Protein AF-A0A806JC41-F1 (afdb_monomer_lite)

Foldseek 3Di:
DDEEADEPDDDDWDADPVRDTDRDPDDPDCPDEQEALAEAERAAYAYEDEDEQHYHYHNAAHAPHHDAYEYEFYNLDEAELVRYAQHQEYEDEDQNAEYEYALQSHVVRPYPAEREYYYHPPQDQPRAYEYQQQSPDPCSPPDDADDQVRQFHPHPVDVRWGWDWDPDWDADPNWIWTWTDTPPPRRHIYTYTPRHHYD

Radius of gyration: 17.91 Å; chains: 1; bounding box: 36×34×63 Å

Organism: NCBI:txid1322346

pLDDT: mean 77.52, std 18.18, range [31.47, 98.25]

Sequence (199 aa):
MGSGDDIVEIKNYSKNEQGQTIAGNGTIAWNTEIGEGSRINLGSGNDTFRQDSKGIGAGSLIDGGTGIDLYRIAGGVRATTDKVKGFERIELMDNGAVIGIRYGDLKNSGLEGPVKIYKGLNVNNGNKVKVDLGNNNNDWLTDTNVSSSKLGDASGGLSGASWNKSVSSVTENGIKYYVYTMNNDNKHAVWIQEGILVI

Secondary structure (DSSP, 8-state):
--BS---------EE-TT--EE--S------S-B-TT-EEEEEESS-EEEE-SSPBPTT-EEEEEES--EEEE-TTPEEETTTEES-SEEEE-STT-EEEE-HHHHHTTT-SS-EEEEE-TT--TTS--EEEETS--TTTTT-----GGG-EE-GGG-TTEEPEEEEEEEEETTEEEEEEESTT-STT-EEEETTPEE-

Structure (mmCIF, N/CA/C/O backbone):
data_AF-A0A806JC41-F1
#
_entry.id   AF-A0A806JC41-F1
#
loop_
_atom_site.group_PDB
_atom_site.id
_atom_site.type_symbol
_atom_site.label_atom_id
_atom_site.label_alt_id
_atom_site.label_comp_id
_atom_site.label_asym_id
_atom_site.label_entity_id
_atom_site.label_seq_id
_atom_site.pdbx_PDB_ins_code
_atom_site.Cartn_x
_atom_site.Cartn_y
_atom_site.Cartn_z
_atom_site.occupancy
_atom_site.B_iso_or_equiv
_atom_site.auth_seq_id
_atom_site.auth_comp_id
_atom_site.auth_asym_id
_atom_site.auth_atom_id
_atom_site.pdbx_PDB_model_num
ATOM 1 N N . MET A 1 1 ? 5.055 10.884 -18.266 1.00 48.31 1 MET A N 1
ATOM 2 C CA . MET A 1 1 ? 3.709 10.747 -18.854 1.00 48.31 1 MET A CA 1
ATOM 3 C C . MET A 1 1 ? 3.023 12.109 -18.737 1.00 48.31 1 MET A C 1
ATOM 5 O O . MET A 1 1 ? 3.719 13.043 -18.340 1.00 48.31 1 MET A O 1
ATOM 9 N N . GLY A 1 2 ? 1.823 12.283 -19.297 1.00 38.72 2 GLY A N 1
ATOM 10 C CA . GLY A 1 2 ? 1.184 13.594 -19.495 1.00 38.72 2 GLY A CA 1
ATOM 11 C C . GLY A 1 2 ? 0.553 14.141 -18.211 1.00 38.72 2 GLY A C 1
ATOM 12 O O . GLY A 1 2 ? 0.827 13.647 -17.131 1.00 38.72 2 GLY A O 1
ATOM 13 N N . SER A 1 3 ? -0.252 15.198 -18.321 1.00 36.53 3 SER A N 1
ATOM 14 C CA . SER A 1 3 ? -1.093 15.702 -17.225 1.00 36.53 3 SER A CA 1
ATOM 15 C C . SER A 1 3 ? -2.502 15.095 -17.305 1.00 36.53 3 SER A C 1
ATOM 17 O O . SER A 1 3 ? -3.102 15.186 -18.380 1.00 36.53 3 SER A O 1
ATOM 19 N N . GLY A 1 4 ? -3.057 14.599 -16.194 1.00 43.09 4 GLY A N 1
ATOM 20 C CA . GLY A 1 4 ? -4.423 14.057 -16.084 1.00 43.09 4 GLY A CA 1
ATOM 21 C C . GLY A 1 4 ? -4.444 12.644 -15.485 1.00 43.09 4 GLY A C 1
ATOM 22 O O . GLY A 1 4 ? -3.394 12.036 -15.365 1.00 43.09 4 GLY A O 1
ATOM 23 N N . ASP A 1 5 ? -5.631 12.126 -15.136 1.00 43.88 5 ASP A N 1
ATOM 24 C CA . ASP A 1 5 ? -5.793 10.737 -14.669 1.00 43.88 5 ASP A CA 1
ATOM 25 C C . ASP A 1 5 ? -5.273 9.761 -15.743 1.00 43.88 5 ASP A C 1
ATOM 27 O O . ASP A 1 5 ? -5.911 9.549 -16.784 1.00 43.88 5 ASP A O 1
ATOM 31 N N . ASP A 1 6 ? -4.109 9.172 -15.498 1.00 41.44 6 ASP A N 1
ATOM 32 C CA . ASP A 1 6 ? -3.407 8.300 -16.421 1.00 41.44 6 ASP A CA 1
ATOM 33 C C . ASP A 1 6 ? -3.727 6.838 -16.075 1.00 41.44 6 ASP A C 1
ATOM 35 O O . ASP A 1 6 ? -3.287 6.249 -15.083 1.00 41.44 6 ASP A O 1
ATOM 39 N N . ILE A 1 7 ? -4.498 6.197 -16.956 1.00 42.16 7 ILE A N 1
ATOM 40 C CA . ILE A 1 7 ? -4.662 4.743 -16.954 1.00 42.16 7 ILE A CA 1
ATOM 41 C C . ILE A 1 7 ? -3.752 4.174 -18.039 1.00 42.16 7 ILE A C 1
ATOM 43 O O . ILE A 1 7 ? -4.092 4.167 -19.224 1.00 42.16 7 ILE A O 1
ATOM 47 N N . VAL A 1 8 ? -2.602 3.631 -17.642 1.00 46.50 8 VAL A N 1
ATOM 48 C CA . VAL A 1 8 ? -1.805 2.784 -18.537 1.00 46.50 8 VAL A CA 1
ATOM 49 C C . VAL A 1 8 ? -2.444 1.394 -18.581 1.00 46.50 8 VAL A C 1
ATOM 51 O O . VAL A 1 8 ? -2.140 0.519 -17.774 1.00 46.50 8 VAL A O 1
ATOM 54 N N . GLU A 1 9 ? -3.346 1.185 -19.543 1.00 39.56 9 GLU A N 1
ATOM 55 C CA . GLU A 1 9 ? -3.911 -0.129 -19.873 1.00 39.56 9 GLU A CA 1
ATOM 56 C C . GLU A 1 9 ? -3.424 -0.567 -21.264 1.00 39.56 9 GLU A C 1
ATOM 58 O O . GLU A 1 9 ? -3.900 -0.093 -22.295 1.00 39.56 9 GLU A O 1
ATOM 63 N N . ILE A 1 10 ? -2.457 -1.485 -21.316 1.00 42.12 10 ILE A N 1
ATOM 64 C CA . ILE A 1 10 ? -1.901 -1.993 -22.578 1.00 42.12 10 ILE A CA 1
ATOM 65 C C . ILE A 1 10 ? -2.634 -3.286 -22.979 1.00 42.12 10 ILE A C 1
ATOM 67 O O . ILE A 1 10 ? -2.460 -4.327 -22.346 1.00 42.12 10 ILE A O 1
ATOM 71 N N . LYS A 1 11 ? -3.429 -3.237 -24.061 1.00 34.56 11 LYS A N 1
ATOM 72 C CA . LYS A 1 11 ? -4.132 -4.393 -24.664 1.00 34.56 11 LYS A CA 1
ATOM 73 C C . LYS A 1 11 ? -3.420 -4.846 -25.943 1.00 34.56 11 LYS A C 1
ATOM 75 O O . LYS A 1 11 ? -3.182 -4.028 -26.826 1.00 34.56 11 LYS A O 1
ATOM 80 N N . ASN A 1 12 ? -3.092 -6.135 -26.056 1.00 37.22 12 ASN A N 1
ATOM 81 C CA . ASN A 1 12 ? -2.341 -6.693 -27.189 1.00 37.22 12 ASN A CA 1
ATOM 82 C C . ASN A 1 12 ? -3.223 -7.549 -28.117 1.00 37.22 12 ASN A C 1
ATOM 84 O O . ASN A 1 12 ? -4.183 -8.168 -27.661 1.00 37.22 12 ASN A O 1
ATOM 88 N N . TYR A 1 13 ? -2.861 -7.624 -29.402 1.00 40.41 13 TYR A N 1
ATOM 89 C CA . TYR A 1 13 ? -3.494 -8.491 -30.409 1.00 40.41 13 TYR A CA 1
ATOM 90 C C . TYR A 1 13 ? -2.435 -9.382 -31.079 1.00 40.41 13 TYR A C 1
ATOM 92 O O . TYR A 1 13 ? -1.291 -8.960 -31.247 1.00 40.41 13 TYR A O 1
ATOM 100 N N . SER A 1 14 ? -2.800 -10.597 -31.505 1.00 43.62 14 SER A N 1
ATOM 101 C CA . SER A 1 14 ? -1.897 -11.505 -32.240 1.00 43.62 14 SER A CA 1
ATOM 102 C C . SER A 1 14 ? -2.226 -11.536 -33.737 1.00 43.62 14 SER A C 1
ATOM 104 O O . SER A 1 14 ? -3.359 -11.258 -34.130 1.00 43.62 14 SER A O 1
ATOM 106 N N . LYS A 1 15 ? -1.252 -11.907 -34.582 1.00 48.25 15 LYS A N 1
ATOM 107 C CA . LYS A 1 15 ? -1.455 -12.205 -36.012 1.00 48.25 15 LYS A CA 1
ATOM 108 C C . LYS A 1 15 ? -1.177 -13.685 -36.290 1.00 48.25 15 LYS A C 1
ATOM 110 O O . LYS A 1 15 ? -0.221 -14.220 -35.734 1.00 48.25 15 LYS A O 1
ATOM 115 N N . ASN A 1 16 ? -1.996 -14.340 -37.114 1.00 59.28 16 ASN A N 1
ATOM 116 C CA . ASN A 1 16 ? -1.726 -15.710 -37.576 1.00 59.28 16 ASN A CA 1
ATOM 117 C C . ASN A 1 16 ? -0.614 -15.741 -38.648 1.00 59.28 16 ASN A C 1
ATOM 119 O O . ASN A 1 16 ? -0.118 -14.695 -39.070 1.00 59.28 16 ASN A O 1
ATOM 123 N N . GLU A 1 17 ? -0.231 -16.935 -39.108 1.00 58.56 17 GLU A N 1
ATOM 124 C CA . GLU A 1 17 ? 0.805 -17.132 -40.143 1.00 58.56 17 GLU A CA 1
ATOM 125 C C . GLU A 1 17 ? 0.466 -16.446 -41.481 1.00 58.56 17 GLU A C 1
ATOM 127 O O . GLU A 1 17 ? 1.351 -16.178 -42.288 1.00 58.56 17 GLU A O 1
ATOM 132 N N . GLN A 1 18 ? -0.807 -16.105 -41.701 1.00 65.69 18 GLN A N 1
ATOM 133 C CA . GLN A 1 18 ? -1.303 -15.369 -42.866 1.00 65.69 18 GLN A CA 1
ATOM 134 C C . GLN A 1 18 ? -1.389 -13.846 -42.629 1.00 65.69 18 GLN A C 1
ATOM 136 O O . GLN A 1 18 ? -1.890 -13.112 -43.480 1.00 65.69 18 GLN A O 1
ATOM 141 N N . GLY A 1 19 ? -0.921 -13.347 -41.478 1.00 51.09 19 GLY A N 1
ATOM 142 C CA . GLY A 1 19 ? -0.888 -11.922 -41.136 1.00 51.09 19 GLY A CA 1
ATOM 143 C C . GLY A 1 19 ? -2.226 -11.319 -40.688 1.00 51.09 19 GLY A C 1
ATOM 144 O O . GLY A 1 19 ? -2.296 -10.103 -40.483 1.00 51.09 19 GLY A O 1
ATOM 145 N N . GLN A 1 20 ? -3.276 -12.127 -40.509 1.00 54.41 20 GLN A N 1
ATOM 146 C CA . GLN A 1 20 ? -4.593 -11.673 -40.055 1.00 54.41 20 GLN A CA 1
ATOM 147 C C . GLN A 1 20 ? -4.615 -11.490 -38.537 1.00 54.41 20 GLN A C 1
ATOM 149 O O . GLN A 1 20 ? -4.170 -12.366 -37.794 1.00 54.41 20 GLN A O 1
ATOM 154 N N . THR A 1 21 ? -5.168 -10.365 -38.079 1.00 47.19 21 THR A N 1
ATOM 155 C CA . THR A 1 21 ? -5.372 -10.092 -36.654 1.00 47.19 21 THR A CA 1
ATOM 156 C C . THR A 1 21 ? -6.414 -11.051 -36.090 1.00 47.19 21 THR A C 1
ATOM 158 O O . THR A 1 21 ? -7.567 -11.048 -36.518 1.00 47.19 21 THR A O 1
ATOM 161 N N . ILE A 1 22 ? -6.011 -11.851 -35.112 1.00 51.78 22 ILE A N 1
ATOM 162 C CA . ILE A 1 22 ? -6.897 -12.694 -34.313 1.00 51.78 22 ILE A CA 1
ATOM 163 C C . ILE A 1 22 ? -6.982 -12.111 -32.905 1.00 51.78 22 ILE A C 1
ATOM 165 O O . ILE A 1 22 ? -6.063 -11.417 -32.458 1.00 51.78 22 ILE A O 1
ATOM 169 N N . ALA A 1 23 ? -8.075 -12.401 -32.194 1.00 42.41 23 ALA A N 1
ATOM 170 C CA . ALA A 1 23 ? -8.089 -12.219 -30.749 1.00 42.41 23 ALA A CA 1
ATOM 171 C C . ALA A 1 23 ? -6.902 -13.014 -30.192 1.00 42.41 23 ALA A C 1
ATOM 173 O O . ALA A 1 23 ? -6.867 -14.242 -30.267 1.00 42.41 23 ALA A O 1
ATOM 174 N N . GLY A 1 24 ? -5.868 -12.297 -29.766 1.00 36.69 24 GLY A N 1
ATOM 175 C CA . GLY A 1 24 ? -4.654 -12.917 -29.284 1.00 36.69 24 GLY A CA 1
ATOM 176 C C . GLY A 1 24 ? -4.945 -13.572 -27.948 1.00 36.69 24 GLY A C 1
ATOM 177 O O . GLY A 1 24 ? -5.376 -12.894 -27.021 1.00 36.69 24 GLY A O 1
ATOM 178 N N . ASN A 1 25 ? -4.614 -14.853 -27.802 1.00 38.22 25 ASN A N 1
ATOM 179 C CA . ASN A 1 25 ? -4.426 -15.479 -26.487 1.00 38.22 25 ASN A CA 1
ATOM 180 C C . ASN A 1 25 ? -3.120 -14.977 -25.827 1.00 38.22 25 ASN A C 1
ATOM 182 O O . ASN A 1 25 ? -2.377 -15.741 -25.217 1.00 38.22 25 ASN A O 1
ATOM 186 N N . GLY A 1 26 ? -2.801 -13.697 -26.016 1.00 31.47 26 GLY A N 1
ATOM 187 C CA . GLY A 1 26 ? -1.572 -13.047 -25.599 1.00 31.47 26 GLY A CA 1
ATOM 188 C C . GLY A 1 26 ? -1.908 -11.830 -24.758 1.00 31.47 26 GLY A C 1
ATOM 189 O O . GLY A 1 26 ? -2.115 -10.736 -25.275 1.00 31.47 26 GLY A O 1
ATOM 190 N N . THR A 1 27 ? -1.951 -12.024 -23.448 1.00 32.28 27 THR A N 1
ATOM 191 C CA . THR A 1 27 ? -1.936 -10.946 -22.462 1.00 32.28 27 THR A CA 1
ATOM 192 C C . THR A 1 27 ? -0.605 -10.189 -22.592 1.00 32.28 27 THR A C 1
ATOM 194 O O . THR A 1 27 ? 0.447 -10.823 -22.521 1.00 32.28 27 THR A O 1
ATOM 197 N N . ILE A 1 28 ? -0.595 -8.851 -22.708 1.00 35.00 28 ILE A N 1
ATOM 198 C CA . ILE A 1 28 ? 0.520 -8.097 -22.100 1.00 35.00 28 ILE A CA 1
ATOM 199 C C . ILE A 1 28 ? 0.197 -8.065 -20.616 1.00 35.00 28 ILE A C 1
ATOM 201 O O . ILE A 1 28 ? -0.490 -7.189 -20.106 1.00 35.00 28 ILE A O 1
ATOM 205 N N . ALA A 1 29 ? 0.623 -9.127 -19.950 1.00 35.78 29 ALA A N 1
ATOM 206 C CA . ALA A 1 29 ? 0.816 -9.111 -18.522 1.00 35.78 29 ALA A CA 1
ATOM 207 C C . ALA A 1 29 ? 2.229 -8.577 -18.286 1.00 35.78 29 ALA A C 1
ATOM 209 O O . ALA A 1 29 ? 3.157 -8.971 -19.003 1.00 35.78 29 ALA A O 1
ATOM 210 N N . TRP A 1 30 ? 2.447 -7.830 -17.204 1.00 42.75 30 TRP A N 1
ATOM 211 C CA . TRP A 1 30 ? 3.715 -7.988 -16.491 1.00 42.75 30 TRP A CA 1
ATOM 212 C C . TRP A 1 30 ? 3.733 -9.383 -15.865 1.00 42.75 30 TRP A C 1
ATOM 214 O O . TRP A 1 30 ? 3.577 -9.589 -14.667 1.00 42.75 30 TRP A O 1
ATOM 224 N N . ASN A 1 31 ? 3.899 -10.382 -16.726 1.00 43.91 31 ASN A N 1
ATOM 225 C CA . ASN A 1 31 ? 4.462 -11.660 -16.338 1.00 43.91 31 ASN A CA 1
ATOM 226 C C . ASN A 1 31 ? 5.978 -11.668 -16.612 1.00 43.91 31 ASN A C 1
ATOM 228 O O . ASN A 1 31 ? 6.616 -12.719 -16.628 1.00 43.91 31 ASN A O 1
ATOM 232 N N . THR A 1 32 ? 6.544 -10.474 -16.815 1.00 48.16 32 THR A N 1
ATOM 233 C CA . THR A 1 32 ? 7.973 -10.174 -16.807 1.00 48.16 32 THR A CA 1
ATOM 234 C C . THR A 1 32 ? 8.262 -9.416 -15.518 1.00 48.16 32 THR A C 1
ATOM 236 O O . THR A 1 32 ? 7.428 -8.660 -15.030 1.00 48.16 32 THR A O 1
ATOM 239 N N . GLU A 1 33 ? 9.436 -9.635 -14.950 1.00 55.56 33 GLU A N 1
ATOM 240 C CA . GLU A 1 33 ? 9.931 -8.827 -13.842 1.00 55.56 33 GLU A CA 1
ATOM 241 C C . GLU A 1 33 ? 10.063 -7.363 -14.293 1.00 55.56 33 GLU A C 1
ATOM 243 O O . GLU A 1 33 ? 10.472 -7.100 -15.431 1.00 55.56 33 GLU A O 1
ATOM 248 N N . ILE A 1 34 ? 9.720 -6.407 -13.423 1.00 66.94 34 ILE A N 1
ATOM 249 C CA . ILE A 1 34 ? 10.203 -5.033 -13.598 1.00 66.94 34 ILE A CA 1
ATOM 250 C C . ILE A 1 34 ? 11.695 -5.093 -13.321 1.00 66.94 34 ILE A C 1
ATOM 252 O O . ILE A 1 34 ? 12.090 -5.215 -12.164 1.00 66.94 34 ILE A O 1
ATOM 256 N N . GLY A 1 35 ? 12.503 -5.059 -14.380 1.00 61.28 35 GLY A N 1
ATOM 257 C CA . GLY A 1 35 ? 13.952 -5.208 -14.281 1.00 61.28 35 GLY A CA 1
ATOM 258 C C . GLY A 1 35 ? 14.569 -4.217 -13.299 1.00 61.28 35 GLY A C 1
ATOM 259 O O . GLY A 1 35 ? 14.012 -3.144 -13.045 1.00 61.28 35 GLY A O 1
ATOM 260 N N . GLU A 1 36 ? 15.710 -4.590 -12.732 1.00 74.94 36 GLU A N 1
ATOM 261 C CA . GLU A 1 36 ? 16.425 -3.781 -11.747 1.00 74.94 36 GLU A CA 1
ATOM 262 C C . GLU A 1 36 ? 16.665 -2.344 -12.234 1.00 74.94 36 GLU A C 1
ATOM 264 O O . GLU A 1 36 ? 16.919 -2.093 -13.413 1.00 74.94 36 GLU A O 1
ATOM 269 N N . GLY A 1 37 ? 16.566 -1.383 -11.317 1.00 70.50 37 GLY A N 1
ATOM 270 C CA . GLY A 1 37 ? 16.802 0.031 -11.617 1.00 70.50 37 GLY A CA 1
ATOM 271 C C . GLY A 1 37 ? 15.709 0.727 -12.440 1.00 70.50 37 GLY A C 1
ATOM 272 O O . GLY A 1 37 ? 15.860 1.906 -12.760 1.00 70.50 37 GLY A O 1
ATOM 273 N N . SER A 1 38 ? 14.590 0.063 -12.745 1.00 78.06 38 SER A N 1
ATOM 274 C CA . SER A 1 38 ? 13.481 0.674 -13.491 1.00 78.06 38 SER A CA 1
ATOM 275 C C . SER A 1 38 ? 12.875 1.868 -12.744 1.00 78.06 38 SER A C 1
ATOM 277 O O . SER A 1 38 ? 12.815 1.890 -11.512 1.00 78.06 38 SER A O 1
ATOM 279 N N . ARG A 1 39 ? 12.410 2.880 -13.479 1.00 79.44 39 ARG A N 1
ATOM 280 C CA . ARG A 1 39 ? 11.723 4.058 -12.928 1.00 79.44 39 ARG A CA 1
ATOM 281 C C . ARG A 1 39 ? 10.423 4.290 -13.679 1.00 79.44 39 ARG A C 1
ATOM 283 O O . ARG A 1 39 ? 10.441 4.407 -14.901 1.00 79.44 39 ARG A O 1
ATOM 290 N N . ILE A 1 40 ? 9.322 4.373 -12.945 1.00 81.56 40 ILE A N 1
ATOM 291 C CA . ILE A 1 40 ? 7.985 4.646 -13.474 1.00 81.56 40 ILE A CA 1
ATOM 292 C C . ILE A 1 40 ? 7.387 5.770 -12.641 1.00 81.56 40 ILE A C 1
ATOM 294 O O . ILE A 1 40 ? 7.437 5.707 -11.419 1.00 81.56 40 ILE A O 1
ATOM 298 N N . ASN A 1 41 ? 6.860 6.795 -13.300 1.00 81.00 41 ASN A N 1
ATOM 299 C CA . ASN A 1 41 ? 6.182 7.921 -12.668 1.00 81.00 41 ASN A CA 1
ATOM 300 C C . ASN A 1 41 ? 4.867 8.151 -13.412 1.00 81.00 41 ASN A C 1
ATOM 302 O O . ASN A 1 41 ? 4.922 8.372 -14.629 1.00 81.00 41 ASN A O 1
ATOM 306 N N . LEU A 1 42 ? 3.743 8.026 -12.702 1.00 78.88 42 LEU A N 1
ATOM 307 C CA . LEU A 1 42 ? 2.397 8.125 -13.270 1.00 78.88 42 LEU A CA 1
ATOM 308 C C . LEU A 1 42 ? 2.019 9.581 -13.550 1.00 78.88 42 LEU A C 1
ATOM 310 O O . LEU A 1 42 ? 1.639 9.873 -14.676 1.00 78.88 42 LEU A O 1
ATOM 314 N N . GLY A 1 43 ? 2.372 10.509 -12.663 1.00 72.81 43 GLY A N 1
ATOM 315 C CA . GLY A 1 43 ? 2.360 11.935 -12.963 1.00 72.81 43 GLY A CA 1
ATOM 316 C C . GLY A 1 43 ? 1.405 12.685 -12.058 1.00 72.81 43 GLY A C 1
ATOM 317 O O . GLY A 1 43 ? 1.659 12.797 -10.866 1.00 72.81 43 GLY A O 1
ATOM 318 N N . SER A 1 44 ? 0.386 13.313 -12.630 1.00 73.50 44 SER A N 1
ATOM 319 C CA . SER A 1 44 ? -0.597 14.075 -11.862 1.00 73.50 44 SER A CA 1
ATOM 320 C C . SER A 1 44 ? -1.996 13.621 -12.225 1.00 73.50 44 SER A C 1
ATOM 322 O O . SER A 1 44 ? -2.351 13.744 -13.394 1.00 73.50 44 SER A O 1
ATOM 324 N N . GLY A 1 45 ? -2.807 13.241 -11.251 1.00 74.75 45 GLY A N 1
ATOM 325 C CA . GLY A 1 45 ? -4.112 12.633 -11.485 1.00 74.75 45 GLY A CA 1
ATOM 326 C C . GLY A 1 45 ? -4.406 11.612 -10.395 1.00 74.75 45 GLY A C 1
ATOM 327 O O . GLY A 1 45 ? -3.610 11.429 -9.488 1.00 74.75 45 GLY A O 1
ATOM 328 N N . ASN A 1 46 ? -5.574 10.981 -10.437 1.00 81.44 46 ASN A N 1
ATOM 329 C CA . ASN A 1 46 ? -5.863 9.828 -9.587 1.00 81.44 46 ASN A CA 1
ATOM 330 C C . ASN A 1 46 ? -5.564 8.546 -10.365 1.00 81.44 46 ASN A C 1
ATOM 332 O O . ASN A 1 46 ? -6.451 7.959 -10.997 1.00 81.44 46 ASN A O 1
ATOM 336 N N . ASP A 1 47 ? -4.320 8.103 -10.299 1.00 81.88 47 ASP A N 1
ATOM 337 C CA . ASP A 1 47 ? -3.787 7.062 -11.159 1.00 81.88 47 ASP A CA 1
ATOM 338 C C . ASP A 1 47 ? -4.004 5.666 -10.574 1.00 81.88 47 ASP A C 1
ATOM 340 O O . ASP A 1 47 ? -4.388 5.464 -9.416 1.00 81.88 47 ASP A O 1
ATOM 344 N N . THR A 1 48 ? -3.812 4.642 -11.405 1.00 84.56 48 THR A N 1
ATOM 345 C CA . THR A 1 48 ? -3.903 3.249 -10.959 1.00 84.56 48 THR A CA 1
ATOM 346 C C . THR A 1 48 ? -2.768 2.402 -11.509 1.00 84.56 48 THR A C 1
ATOM 348 O O . THR A 1 48 ? -2.593 2.280 -12.719 1.00 84.56 48 THR A O 1
ATOM 351 N N . PHE A 1 49 ? -2.064 1.713 -10.611 1.00 86.19 49 PHE A N 1
ATOM 352 C CA . PHE A 1 49 ? -1.041 0.726 -10.939 1.00 86.19 49 PHE A CA 1
ATOM 353 C C . PHE A 1 49 ? -1.460 -0.665 -10.459 1.00 86.19 49 PHE A C 1
ATOM 355 O O . PHE A 1 49 ? -1.957 -0.820 -9.346 1.00 86.19 49 PHE A O 1
ATOM 362 N N . ARG A 1 50 ? -1.244 -1.704 -11.272 1.00 86.75 50 ARG A N 1
ATOM 363 C CA . ARG A 1 50 ? -1.530 -3.099 -10.904 1.00 86.75 50 ARG A CA 1
ATOM 364 C C . ARG A 1 50 ? -0.280 -3.958 -11.039 1.00 86.75 50 ARG A C 1
ATOM 366 O O . ARG A 1 50 ? 0.325 -4.004 -12.105 1.00 86.75 50 ARG A O 1
ATOM 373 N N . GLN A 1 51 ? 0.041 -4.693 -9.978 1.00 83.44 51 GLN A N 1
ATOM 374 C CA . GLN A 1 51 ? 1.055 -5.742 -9.977 1.00 83.44 51 GLN A CA 1
ATOM 375 C C . GLN A 1 51 ? 0.391 -7.114 -9.815 1.00 83.44 51 GLN A C 1
ATOM 377 O O . GLN A 1 51 ? -0.344 -7.326 -8.856 1.00 83.44 51 GLN A O 1
ATOM 382 N N . ASP A 1 52 ? 0.675 -8.045 -10.728 1.00 80.50 52 ASP A N 1
ATOM 383 C CA . ASP A 1 52 ? 0.280 -9.460 -10.633 1.00 80.50 52 ASP A CA 1
ATOM 384 C C . ASP A 1 52 ? 1.442 -10.320 -10.077 1.00 80.50 52 ASP A C 1
ATOM 386 O O . ASP A 1 52 ? 2.288 -9.814 -9.351 1.00 80.50 52 ASP A O 1
ATOM 390 N N . SER A 1 53 ? 1.537 -11.614 -10.414 1.00 71.00 53 SER A N 1
ATOM 391 C CA . SER A 1 53 ? 2.418 -12.623 -9.779 1.00 71.00 53 SER A CA 1
ATOM 392 C C . SER A 1 53 ? 3.942 -12.401 -9.864 1.00 71.00 53 SER A C 1
ATOM 394 O O . SER A 1 53 ? 4.711 -13.246 -9.401 1.00 71.00 53 SER A O 1
ATOM 396 N N . LYS A 1 54 ? 4.418 -11.327 -10.500 1.00 71.75 54 LYS A N 1
ATOM 397 C CA . LYS A 1 54 ? 5.852 -11.046 -10.678 1.00 71.75 54 LYS A CA 1
ATOM 398 C C . LYS A 1 54 ? 6.305 -9.893 -9.794 1.00 71.75 54 LYS A C 1
ATOM 400 O O . LYS A 1 54 ? 5.551 -8.967 -9.516 1.00 71.75 54 LYS A O 1
ATOM 405 N N . GLY A 1 55 ? 7.541 -9.995 -9.311 1.00 71.88 55 GLY A N 1
ATOM 406 C CA . GLY A 1 55 ? 8.142 -9.008 -8.421 1.00 71.88 55 GLY A CA 1
ATOM 407 C C . GLY A 1 55 ? 8.611 -7.748 -9.147 1.00 71.88 55 GLY A C 1
ATOM 408 O O . GLY A 1 55 ? 8.783 -7.727 -10.367 1.00 71.88 55 GLY A O 1
ATOM 409 N N . ILE A 1 56 ? 8.860 -6.706 -8.357 1.00 79.75 56 ILE A N 1
ATOM 410 C CA . ILE A 1 56 ? 9.592 -5.514 -8.781 1.00 79.75 56 ILE A CA 1
ATOM 411 C C . ILE A 1 56 ? 11.071 -5.732 -8.446 1.00 79.75 56 ILE A C 1
ATOM 413 O O . ILE A 1 56 ? 11.395 -6.011 -7.286 1.00 79.75 56 ILE A O 1
ATOM 417 N N . GLY A 1 57 ? 11.954 -5.620 -9.436 1.00 74.69 57 GLY A N 1
ATOM 418 C CA . GLY A 1 57 ? 13.394 -5.830 -9.299 1.00 74.69 57 GLY A CA 1
ATOM 419 C C . GLY A 1 57 ? 14.060 -4.872 -8.311 1.00 74.69 57 GLY A C 1
ATOM 420 O O . GLY A 1 57 ? 13.480 -3.875 -7.864 1.00 74.69 57 GLY A O 1
ATOM 421 N N . ALA A 1 58 ? 15.288 -5.197 -7.917 1.00 77.00 58 ALA A N 1
ATOM 422 C CA . ALA A 1 58 ? 16.039 -4.403 -6.956 1.00 77.00 58 ALA A CA 1
ATOM 423 C C . ALA A 1 58 ? 16.305 -2.981 -7.470 1.00 77.00 58 ALA A C 1
ATOM 425 O O . ALA A 1 58 ? 16.551 -2.746 -8.653 1.00 77.00 58 ALA A O 1
ATOM 426 N N . GLY A 1 59 ? 16.238 -2.010 -6.557 1.00 79.12 59 GLY A N 1
ATOM 427 C CA . GLY A 1 59 ? 16.514 -0.612 -6.866 1.00 79.12 59 GLY A CA 1
ATOM 428 C C . GLY A 1 59 ? 15.533 0.034 -7.843 1.00 79.12 59 GLY A C 1
ATOM 429 O O . GLY A 1 59 ? 15.817 1.150 -8.267 1.00 79.12 59 GLY A O 1
ATOM 430 N N . SER A 1 60 ? 14.432 -0.628 -8.213 1.00 85.50 60 SER A N 1
ATOM 431 C CA . SER A 1 60 ? 13.352 -0.085 -9.042 1.00 85.50 60 SER A CA 1
ATOM 432 C C . SER A 1 60 ? 12.377 0.755 -8.219 1.00 85.50 60 SER A C 1
ATOM 434 O O . SER A 1 60 ? 12.231 0.537 -7.019 1.00 85.50 60 SER A O 1
ATOM 436 N N . LEU A 1 61 ? 11.706 1.706 -8.870 1.00 88.25 61 LEU A N 1
ATOM 437 C CA . LEU A 1 61 ? 10.734 2.588 -8.229 1.00 88.25 61 LEU A CA 1
ATOM 438 C C . LEU A 1 61 ? 9.547 2.868 -9.151 1.00 88.25 61 LEU A C 1
ATOM 440 O O . LEU A 1 61 ? 9.733 3.255 -10.307 1.00 88.25 61 LEU A O 1
ATOM 444 N N . ILE A 1 62 ? 8.351 2.722 -8.597 1.00 89.12 62 ILE A N 1
ATOM 445 C CA . ILE A 1 62 ? 7.081 3.161 -9.168 1.00 89.12 62 ILE A CA 1
ATOM 446 C C . ILE A 1 62 ? 6.543 4.281 -8.276 1.00 89.12 62 ILE A C 1
ATOM 448 O O . ILE A 1 62 ? 6.427 4.113 -7.061 1.00 89.12 62 ILE A O 1
ATOM 452 N N . ASP A 1 63 ? 6.250 5.418 -8.888 1.00 88.31 63 ASP A N 1
ATOM 453 C CA . ASP A 1 63 ? 5.808 6.653 -8.250 1.00 88.31 63 ASP A CA 1
ATOM 454 C C . ASP A 1 63 ? 4.413 7.008 -8.775 1.00 88.31 63 ASP A C 1
ATOM 456 O O . ASP A 1 63 ? 4.265 7.193 -9.986 1.00 88.31 63 ASP A O 1
ATOM 460 N N . GLY A 1 64 ? 3.410 7.056 -7.894 1.00 85.12 64 GLY A N 1
ATOM 461 C CA . GLY A 1 64 ? 2.064 7.531 -8.243 1.00 85.12 64 GLY A CA 1
ATOM 462 C C . GLY A 1 64 ? 2.059 9.008 -8.638 1.00 85.12 64 GLY A C 1
ATOM 463 O O . GLY A 1 64 ? 1.385 9.399 -9.579 1.00 85.12 64 GLY A O 1
ATOM 464 N N . GLY A 1 65 ? 2.967 9.802 -8.066 1.00 83.69 65 GLY A N 1
ATOM 465 C CA . GLY A 1 65 ? 3.028 11.231 -8.330 1.00 83.69 65 GLY A CA 1
ATOM 466 C C . GLY A 1 65 ? 2.043 12.006 -7.456 1.00 83.69 65 GLY A C 1
ATOM 467 O O . GLY A 1 65 ? 2.037 11.823 -6.242 1.00 83.69 65 GLY A O 1
ATOM 468 N N . THR A 1 66 ? 1.318 12.966 -8.032 1.00 81.31 66 THR A N 1
ATOM 469 C CA . THR A 1 66 ? 0.397 13.841 -7.286 1.00 81.31 66 THR A CA 1
ATOM 470 C C . THR A 1 66 ? -1.053 13.462 -7.539 1.00 81.31 66 THR A C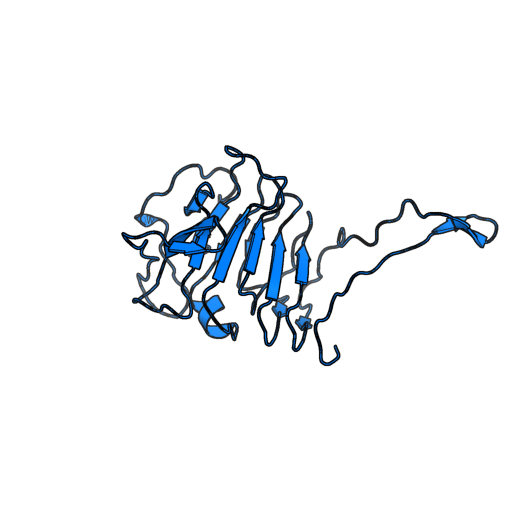 1
ATOM 472 O O . THR A 1 66 ? -1.492 13.500 -8.688 1.00 81.31 66 THR A O 1
ATOM 475 N N . GLY A 1 67 ? -1.825 13.278 -6.474 1.00 83.19 67 GLY A N 1
ATOM 476 C CA . GLY A 1 67 ? -3.242 12.942 -6.530 1.00 83.19 67 GLY A CA 1
ATOM 477 C C . GLY A 1 67 ? -3.574 11.861 -5.513 1.00 83.19 67 GLY A C 1
ATOM 478 O O . GLY A 1 67 ? -2.877 11.730 -4.514 1.00 83.19 67 GLY A O 1
ATOM 479 N N . ILE A 1 68 ? -4.688 11.154 -5.709 1.00 86.62 68 ILE A N 1
ATOM 480 C CA . ILE A 1 68 ? -5.101 10.042 -4.846 1.00 86.62 68 ILE A CA 1
ATOM 481 C C . ILE A 1 68 ? -4.984 8.746 -5.642 1.00 86.62 68 ILE A C 1
ATOM 483 O O . ILE A 1 68 ? -5.950 8.278 -6.262 1.00 86.62 68 ILE A O 1
ATOM 487 N N . ASP A 1 69 ? -3.813 8.131 -5.582 1.00 88.81 69 ASP A N 1
ATOM 488 C CA . ASP A 1 69 ? -3.462 7.020 -6.461 1.00 88.81 69 ASP A CA 1
ATOM 489 C C . ASP A 1 69 ? -3.841 5.663 -5.863 1.00 88.81 69 ASP A C 1
ATOM 491 O O . ASP A 1 69 ? -3.954 5.478 -4.645 1.00 88.81 69 ASP A O 1
ATOM 495 N N . LEU A 1 70 ? -4.081 4.688 -6.740 1.00 92.25 70 LEU A N 1
ATOM 496 C CA . LEU A 1 70 ? -4.458 3.323 -6.387 1.00 92.25 70 LEU A CA 1
ATOM 497 C C . LEU A 1 70 ? -3.408 2.308 -6.834 1.00 92.25 70 LEU A C 1
ATOM 499 O O . LEU A 1 70 ? -3.162 2.114 -8.021 1.00 92.25 70 LEU A O 1
ATOM 503 N N . TYR A 1 71 ? -2.886 1.548 -5.881 1.00 93.56 71 TYR A N 1
ATOM 504 C CA . TYR A 1 71 ? -2.048 0.393 -6.143 1.00 93.56 71 TYR A CA 1
ATOM 505 C C . TYR A 1 71 ? -2.788 -0.926 -5.885 1.00 93.56 71 TYR A C 1
ATOM 507 O O . TYR A 1 71 ? -3.228 -1.211 -4.774 1.00 93.56 71 TYR A O 1
ATOM 515 N N . ARG A 1 72 ? -2.912 -1.767 -6.912 1.00 91.56 72 ARG A N 1
ATOM 516 C CA . ARG A 1 72 ? -3.535 -3.093 -6.836 1.00 91.56 72 ARG A CA 1
ATOM 517 C C . ARG A 1 72 ? -2.480 -4.192 -6.799 1.00 91.56 72 ARG A C 1
ATOM 519 O O . ARG A 1 72 ? -1.663 -4.292 -7.714 1.00 91.56 72 ARG A O 1
ATOM 526 N N . ILE A 1 73 ? -2.550 -5.054 -5.788 1.00 89.62 73 ILE A N 1
ATOM 527 C CA . ILE A 1 73 ? -1.620 -6.170 -5.572 1.00 89.62 73 ILE A CA 1
ATOM 528 C C . ILE A 1 73 ? -2.364 -7.487 -5.778 1.00 89.62 73 ILE A C 1
ATOM 530 O O . ILE A 1 73 ? -3.287 -7.810 -5.033 1.00 89.62 73 ILE A O 1
ATOM 534 N N . ALA A 1 74 ? -1.946 -8.252 -6.775 1.00 84.12 74 ALA A N 1
ATOM 535 C CA . ALA A 1 74 ? -2.564 -9.491 -7.228 1.00 84.12 74 ALA A CA 1
ATOM 536 C C . ALA A 1 74 ? -1.514 -10.610 -7.377 1.00 84.12 74 ALA A C 1
ATOM 538 O O . ALA A 1 74 ? -0.317 -10.410 -7.178 1.00 84.12 74 ALA A O 1
ATOM 539 N N . GLY A 1 75 ? -1.952 -11.825 -7.697 1.00 78.38 75 GLY A N 1
ATOM 540 C CA . GLY A 1 75 ? -1.084 -12.970 -7.975 1.00 78.38 75 GLY A CA 1
ATOM 541 C C . GLY A 1 75 ? -0.280 -13.486 -6.777 1.00 78.38 75 GLY A C 1
ATOM 542 O O . GLY A 1 75 ? 0.724 -14.163 -6.983 1.00 78.38 75 GLY A O 1
ATOM 543 N N . GLY A 1 76 ? -0.689 -13.166 -5.543 1.00 76.31 76 GLY A N 1
ATOM 544 C CA . GLY A 1 76 ? -0.041 -13.649 -4.317 1.00 76.31 76 GLY A CA 1
ATOM 545 C C . GLY A 1 76 ? 1.350 -13.061 -4.047 1.00 76.31 76 GLY A C 1
ATOM 546 O O . GLY A 1 76 ? 2.160 -13.690 -3.368 1.00 76.31 76 GLY A O 1
ATOM 547 N N . VAL A 1 77 ? 1.661 -11.889 -4.607 1.00 81.06 77 VAL A N 1
ATOM 548 C CA . VAL A 1 77 ? 2.972 -11.250 -4.427 1.00 81.06 77 VAL A CA 1
ATOM 549 C C . VAL A 1 77 ? 3.087 -10.477 -3.122 1.00 81.06 77 VAL A C 1
ATOM 551 O O . VAL A 1 77 ? 2.102 -9.988 -2.566 1.00 81.06 77 VAL A O 1
ATOM 554 N N . ARG A 1 78 ? 4.340 -10.300 -2.693 1.00 86.50 78 ARG A N 1
ATOM 555 C CA . ARG A 1 78 ? 4.722 -9.279 -1.721 1.00 86.50 78 ARG A CA 1
ATOM 556 C C . ARG A 1 78 ? 5.183 -8.024 -2.451 1.00 86.50 78 ARG A C 1
ATOM 558 O O . ARG A 1 78 ? 6.163 -8.058 -3.197 1.00 86.50 78 ARG A O 1
ATOM 565 N N . ALA A 1 79 ? 4.497 -6.927 -2.186 1.00 89.12 79 ALA A N 1
ATOM 566 C CA . ALA A 1 79 ? 4.923 -5.584 -2.530 1.00 89.12 79 ALA A CA 1
ATOM 567 C C . ALA A 1 79 ? 5.516 -4.886 -1.307 1.00 89.12 79 ALA A C 1
ATOM 569 O O . ALA A 1 79 ? 5.245 -5.285 -0.172 1.00 89.12 79 ALA A O 1
ATOM 570 N N . THR A 1 80 ? 6.305 -3.838 -1.524 1.00 91.50 80 THR A N 1
ATOM 571 C CA . THR A 1 80 ? 6.934 -3.078 -0.441 1.00 91.50 80 THR A CA 1
ATOM 572 C C . THR A 1 80 ? 7.064 -1.598 -0.800 1.00 91.50 80 THR A C 1
ATOM 574 O O . THR A 1 80 ? 7.346 -1.252 -1.949 1.00 91.50 80 THR A O 1
ATOM 577 N N . THR A 1 81 ? 6.859 -0.716 0.179 1.00 91.06 81 THR A N 1
ATOM 578 C CA . THR A 1 81 ? 6.821 0.748 -0.017 1.00 91.06 81 THR A CA 1
ATOM 579 C C . THR A 1 81 ? 8.146 1.388 -0.444 1.00 91.06 81 THR A C 1
ATOM 581 O O . THR A 1 81 ? 8.161 2.532 -0.885 1.00 91.06 81 THR A O 1
ATOM 584 N N . ASP A 1 82 ? 9.261 0.659 -0.384 1.00 88.62 82 ASP A N 1
ATOM 585 C CA . ASP A 1 82 ? 10.553 1.103 -0.922 1.00 88.62 82 ASP A CA 1
ATOM 586 C C . ASP A 1 82 ? 10.587 1.058 -2.459 1.00 88.62 82 ASP A C 1
ATOM 588 O O . ASP A 1 82 ? 11.409 1.730 -3.081 1.00 88.62 82 ASP A O 1
ATOM 592 N N . LYS A 1 83 ? 9.686 0.278 -3.073 1.00 88.94 83 LYS A N 1
ATOM 593 C CA . LYS A 1 83 ? 9.576 0.102 -4.531 1.00 88.94 83 LYS A CA 1
ATOM 594 C C . LYS A 1 83 ? 8.340 0.763 -5.128 1.00 88.94 83 LYS A C 1
ATOM 596 O O . LYS A 1 83 ? 8.332 1.053 -6.322 1.00 88.94 83 LYS A O 1
ATOM 601 N N . VAL A 1 84 ? 7.307 0.982 -4.320 1.00 91.12 84 VAL A N 1
ATOM 602 C CA . VAL A 1 84 ? 6.051 1.637 -4.705 1.00 91.12 84 VAL A CA 1
ATOM 603 C C . VAL A 1 84 ? 5.753 2.768 -3.731 1.00 91.12 84 VAL A C 1
ATOM 605 O O . VAL A 1 84 ? 5.614 2.538 -2.532 1.00 91.12 84 VAL A O 1
ATOM 608 N N . LYS A 1 85 ? 5.658 3.998 -4.230 1.00 92.88 85 LYS A N 1
ATOM 609 C CA . LYS A 1 85 ? 5.450 5.191 -3.401 1.00 92.88 85 LYS A CA 1
ATOM 610 C C . LYS A 1 85 ? 4.399 6.109 -4.038 1.00 92.88 85 LYS A C 1
ATOM 612 O O . LYS A 1 85 ? 4.161 6.006 -5.236 1.00 92.88 85 LYS A O 1
ATOM 617 N N . GLY A 1 86 ? 3.814 7.001 -3.241 1.00 93.12 86 GLY A N 1
ATOM 618 C CA . GLY A 1 86 ? 2.813 7.960 -3.710 1.00 93.12 86 GLY A CA 1
ATOM 619 C C . GLY A 1 86 ? 1.478 7.287 -4.006 1.00 93.12 86 GLY A C 1
ATOM 620 O O . GLY A 1 86 ? 0.874 7.575 -5.014 1.00 93.12 86 GLY A O 1
ATOM 621 N N . PHE A 1 87 ? 1.069 6.307 -3.192 1.00 95.12 87 PHE A N 1
ATOM 622 C CA . PHE A 1 87 ? -0.222 5.633 -3.339 1.00 95.12 87 PHE A CA 1
ATOM 623 C C . PHE A 1 87 ? -1.010 5.711 -2.032 1.00 95.12 87 PHE A C 1
ATOM 625 O O . PHE A 1 87 ? -0.672 5.049 -1.047 1.00 95.12 87 PHE A O 1
ATOM 632 N N . GLU A 1 88 ? -2.086 6.491 -2.029 1.00 97.19 88 GLU A N 1
ATOM 633 C CA . GLU A 1 88 ? -2.997 6.661 -0.893 1.00 97.19 88 GLU A CA 1
ATOM 634 C C . GLU A 1 88 ? -3.976 5.495 -0.765 1.00 97.19 88 GLU A C 1
ATOM 636 O O . GLU A 1 88 ? -4.594 5.316 0.285 1.00 97.19 88 GLU A O 1
ATOM 641 N N . ARG A 1 89 ? -4.158 4.697 -1.821 1.00 96.81 89 ARG A N 1
ATOM 642 C CA . ARG A 1 89 ? -5.048 3.535 -1.817 1.00 96.81 89 ARG A CA 1
ATOM 643 C C . ARG A 1 89 ? -4.294 2.288 -2.238 1.00 96.81 89 ARG A C 1
ATOM 645 O O . ARG A 1 89 ? -3.618 2.272 -3.261 1.00 96.81 89 ARG A O 1
ATOM 652 N N . ILE A 1 90 ? -4.457 1.217 -1.471 1.00 97.19 90 ILE A N 1
ATOM 653 C CA . ILE A 1 90 ? -3.887 -0.094 -1.774 1.00 97.19 90 ILE A CA 1
ATOM 654 C C . ILE A 1 90 ? -4.993 -1.143 -1.718 1.00 97.19 90 ILE A C 1
ATOM 656 O O . ILE A 1 90 ? -5.664 -1.308 -0.699 1.00 97.19 90 ILE A O 1
ATOM 660 N N . GLU A 1 91 ? -5.165 -1.877 -2.810 1.00 94.81 91 GLU A N 1
ATOM 661 C CA . GLU A 1 91 ? -6.151 -2.946 -2.938 1.00 94.81 91 GLU A CA 1
ATOM 662 C C . GLU A 1 91 ? -5.449 -4.305 -3.034 1.00 94.81 91 GLU A C 1
ATOM 664 O O . GLU A 1 91 ? -4.713 -4.583 -3.984 1.00 94.81 91 GLU A O 1
ATOM 669 N N . LEU A 1 92 ? -5.687 -5.170 -2.048 1.00 93.38 92 LEU A N 1
ATOM 670 C CA . LEU A 1 92 ? -5.161 -6.535 -2.002 1.00 93.38 92 LEU A CA 1
ATOM 671 C C . LEU A 1 92 ? -6.153 -7.460 -2.715 1.00 93.38 92 LEU A C 1
ATOM 673 O O . LEU A 1 92 ? -7.201 -7.784 -2.161 1.00 93.38 92 LEU A O 1
ATOM 677 N N . MET A 1 93 ? -5.852 -7.836 -3.956 1.00 87.75 93 MET A N 1
ATOM 678 C CA . MET A 1 93 ? -6.802 -8.442 -4.898 1.00 87.75 93 MET A CA 1
ATOM 679 C C . MET A 1 93 ? -6.951 -9.957 -4.767 1.00 87.75 93 MET A C 1
ATOM 681 O O . MET A 1 93 ? -8.024 -10.475 -5.069 1.00 87.75 93 MET A O 1
ATOM 685 N N . ASP A 1 94 ? -5.902 -10.654 -4.324 1.00 82.56 94 ASP A N 1
ATOM 686 C CA . ASP A 1 94 ? -5.841 -12.117 -4.327 1.00 82.56 94 ASP A CA 1
ATOM 687 C C . ASP A 1 94 ? -5.325 -12.681 -3.003 1.00 82.56 94 ASP A C 1
ATOM 689 O O . ASP A 1 94 ? -4.593 -12.033 -2.251 1.00 82.56 94 ASP A O 1
ATOM 693 N N . ASN A 1 95 ? -5.660 -13.942 -2.738 1.00 75.94 95 ASN A N 1
ATOM 694 C CA . ASN A 1 95 ? -5.167 -14.664 -1.571 1.00 75.94 95 ASN A CA 1
ATOM 695 C C . ASN A 1 95 ? -3.633 -14.707 -1.567 1.00 75.94 95 ASN A C 1
ATOM 697 O O . ASN A 1 95 ? -3.012 -15.101 -2.551 1.00 75.94 95 ASN A O 1
ATOM 701 N N . GLY A 1 96 ? -3.029 -14.337 -0.437 1.00 78.75 96 GLY A N 1
ATOM 702 C CA . GLY A 1 96 ? -1.573 -14.281 -0.294 1.00 78.75 96 GLY A CA 1
ATOM 703 C C . GLY A 1 96 ? -0.942 -12.963 -0.746 1.00 78.75 96 GLY A C 1
ATOM 704 O O . GLY A 1 96 ? 0.262 -12.814 -0.574 1.00 78.75 96 GLY A O 1
ATOM 705 N N . ALA A 1 97 ? -1.717 -12.001 -1.264 1.00 87.69 97 ALA A N 1
ATOM 706 C CA . ALA A 1 97 ? -1.218 -10.647 -1.483 1.00 87.69 97 ALA A CA 1
ATOM 707 C C . ALA A 1 97 ? -0.776 -10.020 -0.151 1.00 87.69 97 ALA A C 1
ATOM 709 O O . ALA A 1 97 ? -1.524 -10.028 0.839 1.00 87.69 97 ALA A O 1
ATOM 710 N N . VAL A 1 98 ? 0.441 -9.477 -0.144 1.00 89.31 98 VAL A N 1
ATOM 711 C CA . VAL A 1 98 ? 1.033 -8.803 1.013 1.00 89.31 98 VAL A CA 1
ATOM 712 C C . VAL A 1 98 ? 1.625 -7.466 0.599 1.00 89.31 98 VAL A C 1
ATOM 714 O O . VAL A 1 98 ? 2.293 -7.367 -0.428 1.00 89.31 98 VAL A O 1
ATOM 717 N N . ILE A 1 99 ? 1.426 -6.449 1.431 1.00 93.06 99 ILE A N 1
ATOM 718 C CA . ILE A 1 99 ? 2.155 -5.182 1.345 1.00 93.06 99 ILE A CA 1
ATOM 719 C C . ILE A 1 99 ? 2.984 -4.987 2.613 1.00 93.06 99 ILE A C 1
ATOM 721 O O . ILE A 1 99 ? 2.453 -4.996 3.721 1.00 93.06 99 ILE A O 1
ATOM 725 N N . GLY A 1 100 ? 4.293 -4.829 2.442 1.00 92.81 100 GLY A N 1
ATOM 726 C CA . GLY A 1 100 ? 5.197 -4.362 3.485 1.00 92.81 100 GLY A CA 1
ATOM 727 C C . GLY A 1 100 ? 5.257 -2.841 3.487 1.00 92.81 100 GLY A C 1
ATOM 728 O O . GLY A 1 100 ? 5.508 -2.233 2.446 1.00 92.81 100 GLY A O 1
ATOM 729 N N . ILE A 1 101 ? 5.042 -2.230 4.646 1.00 93.44 101 ILE A N 1
ATOM 730 C CA . ILE A 1 101 ? 5.011 -0.775 4.800 1.00 93.44 101 ILE A CA 1
ATOM 731 C C . ILE A 1 101 ? 6.073 -0.337 5.785 1.00 93.44 101 ILE A C 1
ATOM 733 O O . ILE A 1 101 ? 6.131 -0.843 6.900 1.00 93.44 101 ILE A O 1
ATOM 737 N N . ARG A 1 102 ? 6.865 0.659 5.396 1.00 92.44 102 ARG A N 1
ATOM 738 C CA . ARG A 1 102 ? 7.776 1.366 6.296 1.00 92.44 102 ARG A CA 1
ATOM 739 C C . ARG A 1 102 ? 7.371 2.820 6.412 1.00 92.44 102 ARG A C 1
ATOM 741 O O . ARG A 1 102 ? 7.131 3.491 5.410 1.00 92.44 102 ARG A O 1
ATOM 748 N N . TYR A 1 103 ? 7.357 3.331 7.632 1.00 92.88 103 TYR A N 1
ATOM 749 C CA . TYR A 1 103 ? 7.013 4.719 7.914 1.00 92.88 103 TYR A CA 1
ATOM 750 C C . TYR A 1 103 ? 7.938 5.708 7.190 1.00 92.88 103 TYR A C 1
ATOM 752 O O . TYR A 1 103 ? 7.473 6.697 6.624 1.00 92.88 103 TYR A O 1
ATOM 760 N N . GLY A 1 104 ? 9.242 5.422 7.151 1.00 92.00 104 GLY A N 1
ATOM 761 C CA . GLY A 1 104 ? 10.221 6.235 6.432 1.00 92.00 104 GLY A CA 1
ATOM 762 C C . GLY A 1 104 ? 9.946 6.324 4.929 1.00 92.00 104 GLY A C 1
ATOM 763 O O . GLY A 1 104 ? 10.134 7.392 4.351 1.00 92.00 104 GLY A O 1
ATOM 764 N N . ASP A 1 105 ? 9.452 5.248 4.312 1.00 92.50 105 ASP A N 1
ATOM 765 C CA . ASP A 1 105 ? 9.085 5.253 2.893 1.00 92.50 105 ASP A CA 1
ATOM 766 C C . ASP A 1 105 ? 7.862 6.149 2.672 1.00 92.50 105 ASP A C 1
ATOM 768 O O . ASP A 1 105 ? 7.891 7.020 1.803 1.00 92.50 105 ASP A O 1
ATOM 772 N N . LEU A 1 106 ? 6.831 6.023 3.523 1.00 93.94 106 LEU A N 1
ATOM 773 C CA . LEU A 1 106 ? 5.633 6.867 3.446 1.00 93.94 106 LEU A CA 1
ATOM 774 C C . LEU A 1 106 ? 5.977 8.356 3.583 1.00 93.94 106 LEU A C 1
ATOM 776 O O . LEU A 1 106 ? 5.515 9.168 2.784 1.00 93.94 106 LEU A O 1
ATOM 780 N N . LYS A 1 107 ? 6.850 8.732 4.525 1.00 92.44 107 LYS A N 1
ATOM 781 C CA . LYS A 1 107 ? 7.283 10.132 4.687 1.00 92.44 107 LYS A CA 1
ATOM 782 C C . LYS A 1 107 ? 7.962 10.718 3.451 1.00 92.44 107 LYS A C 1
ATOM 784 O O . LYS A 1 107 ? 7.862 11.917 3.206 1.00 92.44 107 LYS A O 1
ATOM 789 N N . ASN A 1 108 ? 8.675 9.882 2.704 1.00 90.81 108 ASN A N 1
ATOM 790 C CA . ASN A 1 108 ? 9.437 10.289 1.525 1.00 90.81 108 ASN A CA 1
ATOM 791 C C . ASN A 1 108 ? 8.655 10.088 0.218 1.00 90.81 108 ASN A C 1
ATOM 793 O O . ASN A 1 108 ? 9.203 10.285 -0.868 1.00 90.81 108 ASN A O 1
ATOM 797 N N . SER A 1 109 ? 7.392 9.674 0.315 1.00 90.00 109 SER A N 1
ATOM 798 C CA . SER A 1 109 ? 6.602 9.250 -0.837 1.00 90.00 109 SER A CA 1
ATOM 799 C C . SER A 1 109 ? 5.754 10.345 -1.474 1.00 90.00 109 SER A C 1
ATOM 801 O O . SER A 1 109 ? 5.233 10.124 -2.556 1.00 90.00 109 SER A O 1
ATOM 803 N N . GLY A 1 110 ? 5.656 11.521 -0.846 1.00 90.31 110 GLY A N 1
ATOM 804 C CA . GLY A 1 110 ? 4.896 12.647 -1.393 1.00 90.31 110 GLY A CA 1
ATOM 805 C C . GLY A 1 110 ? 3.382 12.561 -1.192 1.00 90.31 110 GLY A C 1
ATOM 806 O O . GLY A 1 110 ? 2.688 13.398 -1.747 1.00 90.31 110 GLY A O 1
ATOM 807 N N . LEU A 1 111 ? 2.893 11.617 -0.375 1.00 94.31 111 LEU A N 1
ATOM 808 C CA . LEU A 1 111 ? 1.459 11.379 -0.167 1.00 94.31 111 LEU A CA 1
ATOM 809 C C . LEU A 1 111 ? 0.662 12.653 0.135 1.00 94.31 111 LEU A C 1
ATOM 811 O O . LEU A 1 111 ? 1.084 13.510 0.930 1.00 94.31 111 LEU A O 1
ATOM 815 N N . GLU A 1 112 ? -0.550 12.696 -0.405 1.00 91.38 112 GLU A N 1
ATOM 816 C CA . GLU A 1 112 ? -1.553 13.730 -0.137 1.00 91.38 112 GLU A CA 1
ATOM 817 C C . GLU A 1 112 ? -2.327 13.455 1.167 1.00 91.38 112 GLU A C 1
ATOM 819 O O . GLU A 1 112 ? -2.937 14.354 1.754 1.00 91.38 112 GLU A O 1
ATOM 824 N N . GLY A 1 113 ? -2.259 12.225 1.692 1.00 94.69 113 GLY A N 1
ATOM 825 C CA . GLY A 1 113 ? -2.951 11.830 2.918 1.00 94.69 113 GLY A CA 1
ATOM 826 C C . GLY A 1 113 ? -2.608 10.420 3.416 1.00 94.69 113 GLY A C 1
ATOM 827 O O . GLY A 1 113 ? -1.639 9.816 2.956 1.00 94.69 113 GLY A O 1
ATOM 828 N N . PRO A 1 114 ? -3.389 9.891 4.379 1.00 96.62 114 PRO A N 1
ATOM 829 C CA . PRO A 1 114 ? -3.151 8.563 4.931 1.00 96.62 114 PRO A CA 1
ATOM 830 C C . PRO A 1 114 ? -3.362 7.473 3.880 1.00 96.62 114 PRO A C 1
ATOM 832 O O . PRO A 1 114 ? -4.242 7.577 3.024 1.00 96.62 114 PRO A O 1
ATOM 835 N N . VAL A 1 115 ? -2.611 6.381 4.015 1.00 98.19 115 VAL A N 1
ATOM 836 C CA . VAL A 1 115 ? -2.738 5.212 3.141 1.00 98.19 115 VAL A CA 1
ATOM 837 C C . VAL A 1 115 ? -3.897 4.345 3.617 1.00 98.19 115 VAL A C 1
ATOM 839 O O . VAL A 1 115 ? -3.922 3.894 4.762 1.00 98.19 115 VAL A O 1
ATOM 842 N N . LYS A 1 116 ? -4.848 4.066 2.729 1.00 98.25 116 LYS A N 1
ATOM 843 C CA . LYS A 1 116 ? -5.999 3.191 2.963 1.00 98.25 116 LYS A CA 1
ATOM 844 C C . LYS A 1 116 ? -5.784 1.863 2.258 1.00 98.25 116 LYS A C 1
ATOM 846 O O . LYS A 1 116 ? -5.602 1.817 1.046 1.00 98.25 116 LYS A O 1
ATOM 851 N N . ILE A 1 117 ? -5.851 0.778 3.016 1.00 97.50 117 ILE A N 1
ATOM 852 C CA . ILE A 1 117 ? -5.620 -0.580 2.532 1.00 97.50 117 ILE A CA 1
ATOM 853 C C . ILE A 1 117 ? -6.896 -1.385 2.692 1.00 97.50 117 ILE A C 1
ATOM 855 O O . ILE A 1 117 ? -7.427 -1.519 3.800 1.00 97.50 117 ILE A O 1
ATOM 859 N N . TYR A 1 118 ? -7.374 -1.941 1.588 1.00 95.06 118 TYR A N 1
ATOM 860 C CA . TYR A 1 118 ? -8.610 -2.704 1.542 1.00 95.06 118 TYR A CA 1
ATOM 861 C C . TYR A 1 118 ? -8.468 -3.965 0.689 1.00 95.06 118 TYR A C 1
ATOM 863 O O . TYR A 1 118 ? -7.536 -4.144 -0.094 1.00 95.06 118 TYR A O 1
ATOM 871 N N . LYS A 1 119 ? -9.398 -4.887 0.907 1.00 92.25 119 LYS A N 1
ATOM 872 C CA . LYS A 1 119 ? -9.535 -6.142 0.180 1.00 92.25 119 LYS A CA 1
ATOM 873 C C . LYS A 1 119 ? -10.193 -5.872 -1.168 1.00 92.25 119 LYS A C 1
ATOM 875 O O . LYS A 1 119 ? -11.198 -5.164 -1.227 1.00 92.25 119 LYS A O 1
ATOM 880 N N . GLY A 1 120 ? -9.670 -6.489 -2.218 1.00 88.62 120 GLY A N 1
ATOM 881 C CA . GLY A 1 120 ? -10.355 -6.568 -3.499 1.00 88.62 120 GLY A CA 1
ATOM 882 C C . GLY A 1 120 ? -11.609 -7.435 -3.403 1.00 88.62 120 GLY A C 1
ATOM 883 O O . GLY A 1 120 ? -11.739 -8.284 -2.518 1.00 88.62 120 GLY A O 1
ATOM 884 N N . LEU A 1 121 ? -12.534 -7.239 -4.342 1.00 81.25 121 LEU A N 1
ATOM 885 C CA . LEU A 1 121 ? -13.864 -7.871 -4.335 1.00 81.25 121 LEU A CA 1
ATOM 886 C C . LEU A 1 121 ? -13.837 -9.409 -4.300 1.00 81.25 121 LEU A C 1
ATOM 888 O O . LEU A 1 121 ? -14.787 -10.025 -3.827 1.00 81.25 121 LEU A O 1
ATOM 892 N N . ASN A 1 122 ? -12.754 -10.026 -4.777 1.00 74.44 122 ASN A N 1
ATOM 893 C CA . ASN A 1 122 ? -12.603 -11.482 -4.833 1.00 74.44 122 ASN A CA 1
ATOM 894 C C . ASN A 1 122 ? -11.982 -12.087 -3.556 1.00 74.44 122 ASN A C 1
ATOM 896 O O . ASN A 1 122 ? -11.873 -13.311 -3.443 1.00 74.44 122 ASN A O 1
ATOM 900 N N . VAL A 1 123 ? -11.575 -11.263 -2.582 1.00 80.31 123 VAL A N 1
ATOM 901 C CA . VAL A 1 123 ? -10.966 -11.729 -1.328 1.00 80.31 123 VAL A CA 1
ATOM 902 C C . VAL A 1 123 ? -12.044 -11.982 -0.275 1.00 80.31 123 VAL A C 1
ATOM 904 O O . VAL A 1 123 ? -12.547 -11.070 0.384 1.00 80.31 123 VAL A O 1
ATOM 907 N N . ASN A 1 124 ? -12.370 -13.259 -0.078 1.00 69.31 124 ASN A N 1
ATOM 908 C CA . ASN A 1 124 ? -13.339 -13.696 0.927 1.00 69.31 124 ASN A CA 1
ATOM 909 C C . ASN A 1 124 ? -12.783 -13.638 2.361 1.00 69.31 124 ASN A C 1
ATOM 911 O O . ASN A 1 124 ? -11.583 -13.774 2.604 1.00 69.31 124 ASN A O 1
ATOM 915 N N . ASN A 1 125 ? -13.676 -13.503 3.345 1.00 61.88 125 ASN A N 1
ATOM 916 C CA . ASN A 1 125 ? -13.312 -13.551 4.763 1.00 61.88 125 ASN A CA 1
ATOM 917 C C . ASN A 1 125 ? -12.678 -14.908 5.122 1.00 61.88 125 ASN A C 1
ATOM 919 O O . ASN A 1 125 ? -13.276 -15.956 4.896 1.00 61.88 125 ASN A O 1
ATOM 923 N N . GLY A 1 126 ? -11.468 -14.880 5.686 1.00 59.41 126 GLY A N 1
ATOM 924 C CA . GLY A 1 126 ? -10.660 -16.072 5.984 1.00 59.41 126 GLY A CA 1
ATOM 925 C C . GLY A 1 126 ? -9.478 -16.265 5.030 1.00 59.41 126 GLY A C 1
ATOM 926 O O . GLY A 1 126 ? -8.498 -16.916 5.396 1.00 59.41 126 GLY A O 1
ATOM 927 N N . ASN A 1 127 ? -9.512 -15.616 3.863 1.00 61.22 127 A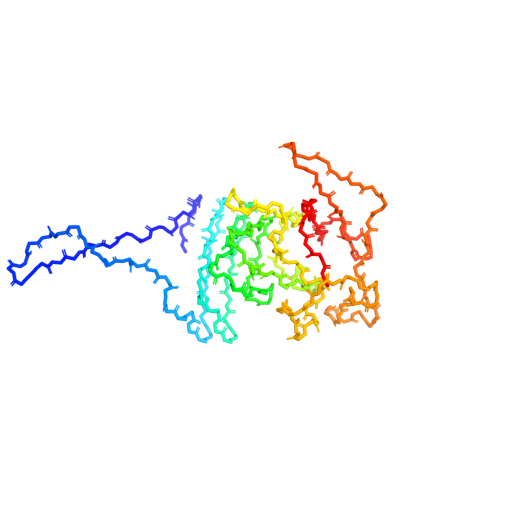SN A N 1
ATOM 928 C CA . ASN A 1 127 ? -8.380 -15.556 2.956 1.00 61.22 127 ASN A CA 1
ATOM 929 C C . ASN A 1 127 ? -7.420 -14.453 3.415 1.00 61.22 127 ASN A C 1
ATOM 931 O O . ASN A 1 127 ? -7.697 -13.261 3.295 1.00 61.22 127 ASN A O 1
ATOM 935 N N . LYS A 1 128 ? -6.306 -14.869 4.020 1.00 70.88 128 LYS A N 1
ATOM 936 C CA . LYS A 1 128 ? -5.368 -13.994 4.734 1.00 70.88 128 LYS A CA 1
ATOM 937 C C . LYS A 1 128 ? -4.506 -13.183 3.761 1.00 70.88 128 LYS A C 1
ATOM 939 O O . LYS A 1 128 ? -3.347 -13.524 3.537 1.00 70.88 128 LYS A O 1
ATOM 944 N N . VAL A 1 129 ? -5.059 -12.119 3.186 1.00 88.81 129 VAL A N 1
ATOM 945 C CA . VAL A 1 129 ? -4.225 -10.998 2.727 1.00 88.81 129 VAL A CA 1
ATOM 946 C C . VAL A 1 129 ? -3.575 -10.339 3.942 1.00 88.81 129 VAL A C 1
ATOM 948 O O . VAL A 1 129 ? -4.160 -10.359 5.036 1.00 88.81 129 VAL A O 1
ATOM 951 N N . LYS A 1 130 ? -2.362 -9.805 3.773 1.00 90.38 130 LYS A N 1
ATOM 952 C CA . LYS A 1 130 ? -1.575 -9.307 4.907 1.00 90.38 130 LYS A CA 1
ATOM 953 C C . LYS A 1 130 ? -1.009 -7.911 4.678 1.00 90.38 130 LYS A C 1
ATOM 955 O O . LYS A 1 130 ? -0.672 -7.536 3.558 1.00 90.38 130 LYS A O 1
ATOM 960 N N . VAL A 1 131 ? -0.862 -7.174 5.769 1.00 92.56 131 VAL A N 1
ATOM 961 C CA . VAL A 1 131 ? -0.067 -5.946 5.834 1.00 92.56 131 VAL A CA 1
ATOM 962 C C . VAL A 1 131 ? 1.050 -6.187 6.836 1.00 92.56 131 VAL A C 1
ATOM 964 O O . VAL A 1 131 ? 0.767 -6.502 7.986 1.00 92.56 131 VAL A O 1
ATOM 967 N N . ASP A 1 132 ? 2.292 -6.063 6.388 1.00 90.62 132 ASP A N 1
ATOM 968 C CA . ASP A 1 132 ? 3.499 -6.178 7.210 1.00 90.62 132 ASP A CA 1
ATOM 969 C C . ASP A 1 132 ? 3.960 -4.768 7.595 1.00 90.62 132 ASP A C 1
ATOM 971 O O . ASP A 1 132 ? 4.559 -4.045 6.790 1.00 90.62 132 ASP A O 1
ATOM 975 N N . LEU A 1 133 ? 3.588 -4.343 8.802 1.00 90.88 133 LEU A N 1
ATOM 976 C CA . LEU A 1 133 ? 3.876 -3.001 9.300 1.00 90.88 133 LEU A CA 1
ATOM 977 C C . LEU A 1 133 ? 5.283 -2.961 9.905 1.00 90.88 133 LEU A C 1
ATOM 979 O O . LEU A 1 133 ? 5.560 -3.577 10.927 1.00 90.88 133 LEU A O 1
ATOM 983 N N . GLY A 1 134 ? 6.157 -2.169 9.293 1.00 88.56 134 GLY A N 1
ATOM 984 C CA . GLY A 1 134 ? 7.597 -2.143 9.543 1.00 88.56 134 GLY A CA 1
ATOM 985 C C . GLY A 1 134 ? 8.395 -2.866 8.457 1.00 88.56 134 GLY A C 1
ATOM 986 O O . GLY A 1 134 ? 9.600 -2.629 8.326 1.00 88.56 134 GLY A O 1
ATOM 987 N N . ASN A 1 135 ? 7.735 -3.701 7.639 1.00 87.69 135 ASN A N 1
ATOM 988 C CA . ASN A 1 135 ? 8.359 -4.496 6.578 1.00 87.69 135 ASN A CA 1
ATOM 989 C C . ASN A 1 135 ? 9.627 -5.210 7.084 1.00 87.69 135 ASN A C 1
ATOM 991 O O . ASN A 1 135 ? 10.717 -5.094 6.500 1.00 87.69 135 ASN A O 1
ATOM 995 N N . ASN A 1 136 ? 9.484 -5.842 8.247 1.00 79.12 136 ASN A N 1
ATOM 996 C CA . ASN A 1 136 ? 10.550 -6.453 9.040 1.00 79.12 136 ASN A CA 1
ATOM 997 C C . ASN A 1 136 ? 10.379 -7.982 9.134 1.00 79.12 136 ASN A C 1
ATOM 999 O O . ASN A 1 136 ? 11.291 -8.681 9.584 1.00 79.12 136 ASN A O 1
ATOM 1003 N N . ASN A 1 137 ? 9.247 -8.511 8.657 1.00 75.31 137 ASN A N 1
ATOM 1004 C CA . ASN A 1 137 ? 8.961 -9.933 8.675 1.00 75.31 137 ASN A CA 1
ATOM 1005 C C . ASN A 1 137 ? 9.588 -10.615 7.450 1.00 75.31 137 ASN A C 1
ATOM 1007 O O . ASN A 1 137 ? 9.202 -10.404 6.294 1.00 75.31 137 ASN A O 1
ATOM 1011 N N . ASN A 1 138 ? 10.580 -11.468 7.704 1.00 71.12 138 ASN A N 1
ATOM 1012 C CA . ASN A 1 138 ? 11.230 -12.261 6.658 1.00 71.12 138 ASN A CA 1
ATOM 1013 C C . ASN A 1 138 ? 10.369 -13.453 6.208 1.00 71.12 138 ASN A C 1
ATOM 1015 O O . ASN A 1 138 ? 10.490 -13.876 5.062 1.00 71.12 138 ASN A O 1
ATOM 1019 N N . ASP A 1 139 ? 9.466 -13.942 7.066 1.00 72.50 139 ASP A N 1
ATOM 1020 C CA . ASP A 1 139 ? 8.582 -15.083 6.786 1.00 72.50 139 ASP A CA 1
ATOM 1021 C C . ASP A 1 139 ? 7.094 -14.686 6.749 1.00 72.50 139 ASP A C 1
ATOM 1023 O O . ASP A 1 139 ? 6.217 -15.208 7.438 1.00 72.50 139 ASP A O 1
ATOM 1027 N N . TRP A 1 140 ? 6.807 -13.707 5.896 1.00 74.00 140 TRP A N 1
ATOM 1028 C CA . TRP A 1 140 ? 5.468 -13.172 5.654 1.00 74.00 140 TRP A CA 1
ATOM 1029 C C . TRP A 1 140 ? 4.475 -14.215 5.118 1.00 74.00 140 TRP A C 1
ATOM 1031 O O . TRP A 1 140 ? 3.265 -13.999 5.207 1.00 74.00 140 TRP A O 1
ATOM 1041 N N . LEU A 1 141 ? 4.941 -15.345 4.572 1.00 70.44 141 LEU A N 1
ATOM 1042 C CA . LEU A 1 141 ? 4.077 -16.417 4.071 1.00 70.44 141 LEU A CA 1
ATOM 1043 C C . LEU A 1 141 ? 3.485 -17.237 5.220 1.00 70.44 141 LEU A C 1
ATOM 1045 O O . LEU A 1 141 ? 2.268 -17.458 5.241 1.00 70.44 141 LEU A O 1
ATOM 1049 N N . THR A 1 142 ? 4.303 -17.628 6.198 1.00 71.12 142 THR A N 1
ATOM 1050 C CA . THR A 1 142 ? 3.872 -18.523 7.284 1.00 71.12 142 THR A CA 1
ATOM 1051 C C . THR A 1 142 ? 3.294 -17.786 8.488 1.00 71.12 142 THR A C 1
ATOM 1053 O O . THR A 1 142 ? 2.572 -18.398 9.273 1.00 71.12 142 THR A O 1
ATOM 1056 N N . ASP A 1 143 ? 3.521 -16.474 8.613 1.00 70.25 143 ASP A N 1
ATOM 1057 C CA . ASP A 1 143 ? 3.045 -15.720 9.771 1.00 70.25 143 ASP A CA 1
ATOM 1058 C C . ASP A 1 143 ? 1.509 -15.682 9.853 1.00 70.25 143 ASP A C 1
ATOM 1060 O O . ASP A 1 143 ? 0.811 -15.237 8.933 1.00 70.25 143 ASP A O 1
ATOM 1064 N N . THR A 1 144 ? 0.967 -16.167 10.973 1.00 68.12 144 THR A N 1
ATOM 1065 C CA . THR A 1 144 ? -0.484 -16.270 11.199 1.00 68.12 144 THR A CA 1
ATOM 1066 C C . THR A 1 144 ? -1.021 -15.390 12.320 1.00 68.12 144 THR A C 1
ATOM 1068 O O . THR A 1 144 ? -2.242 -15.318 12.437 1.00 68.12 144 THR A O 1
ATOM 1071 N N . ASN A 1 145 ? -0.164 -14.752 13.127 1.00 63.72 145 ASN A N 1
ATOM 1072 C CA . ASN A 1 145 ? -0.556 -13.958 14.298 1.00 63.72 145 ASN A CA 1
ATOM 1073 C C . ASN A 1 145 ? 0.305 -12.698 14.459 1.00 63.72 145 ASN A C 1
ATOM 1075 O O . ASN A 1 145 ? 1.505 -12.719 14.191 1.00 63.72 145 ASN A O 1
ATOM 1079 N N . VAL A 1 146 ? -0.315 -11.645 14.997 1.00 61.78 146 VAL A N 1
ATOM 1080 C CA . VAL A 1 146 ? 0.345 -10.404 15.427 1.00 61.78 146 VAL A CA 1
ATOM 1081 C C . VAL A 1 146 ? 0.845 -10.594 16.857 1.00 61.78 146 VAL A 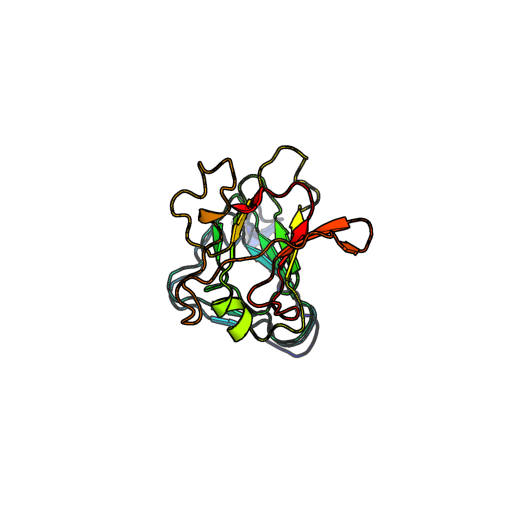C 1
ATOM 1083 O O . VAL A 1 146 ? 0.046 -10.902 17.741 1.00 61.78 146 VAL A O 1
ATOM 1086 N N . SER A 1 147 ? 2.125 -10.352 17.129 1.00 54.84 147 SER A N 1
ATOM 1087 C CA . SER A 1 147 ? 2.539 -9.910 18.466 1.00 54.84 147 SER A CA 1
ATOM 1088 C C . SER A 1 147 ? 2.899 -8.433 18.367 1.00 54.84 147 SER A C 1
ATOM 1090 O O . SER A 1 147 ? 3.519 -8.020 17.394 1.00 54.84 147 SER A O 1
ATOM 1092 N N . SER A 1 148 ? 2.511 -7.610 19.344 1.00 54.53 148 SER A N 1
ATOM 1093 C CA . SER A 1 148 ? 2.798 -6.162 19.343 1.00 54.53 148 SER A CA 1
ATOM 1094 C C . SER A 1 148 ? 4.293 -5.837 19.212 1.00 54.53 148 SER A C 1
ATOM 1096 O O . SER A 1 148 ? 4.647 -4.767 18.734 1.00 54.53 148 SER A O 1
ATOM 1098 N N . SER A 1 149 ? 5.168 -6.783 19.566 1.00 50.22 149 SER A N 1
ATOM 1099 C CA . SER A 1 149 ? 6.615 -6.725 19.343 1.00 50.22 149 SER A CA 1
ATOM 1100 C C . SER A 1 149 ? 7.051 -6.778 17.870 1.00 50.22 149 SER A C 1
ATOM 1102 O O . SER A 1 149 ? 8.201 -6.452 17.593 1.00 50.22 149 SER A O 1
ATOM 1104 N N . LYS A 1 150 ? 6.176 -7.185 16.937 1.00 59.56 150 LYS A N 1
ATOM 1105 C CA . LYS A 1 150 ? 6.474 -7.284 15.497 1.00 59.56 150 LYS A CA 1
ATOM 1106 C C . LYS A 1 150 ? 6.151 -6.024 14.699 1.00 59.56 150 LYS A C 1
ATOM 1108 O O . LYS A 1 150 ? 6.707 -5.850 13.631 1.00 59.56 150 LYS A O 1
ATOM 1113 N N . LEU A 1 151 ? 5.384 -5.081 15.246 1.00 80.19 151 LEU A N 1
ATOM 1114 C CA . LEU A 1 151 ? 5.072 -3.817 14.559 1.00 80.19 151 LEU A CA 1
ATOM 1115 C C . LEU A 1 151 ? 6.211 -2.781 14.631 1.00 80.19 151 LEU A C 1
ATOM 1117 O O . LEU A 1 151 ? 5.979 -1.579 14.472 1.00 80.19 151 LEU A O 1
ATOM 1121 N N . GLY A 1 152 ? 7.423 -3.226 14.966 1.00 84.88 152 GLY A N 1
ATOM 1122 C CA . GLY A 1 152 ? 8.607 -2.384 15.038 1.00 84.88 152 GLY A CA 1
ATOM 1123 C C . GLY A 1 152 ? 9.055 -1.948 13.649 1.00 84.88 152 GLY A C 1
ATOM 1124 O O . GLY A 1 152 ? 9.071 -2.733 12.709 1.00 84.88 152 GLY A O 1
ATOM 1125 N N . ASP A 1 153 ? 9.480 -0.705 13.521 1.00 85.00 153 ASP A N 1
ATOM 1126 C CA . ASP A 1 153 ? 9.941 -0.141 12.264 1.00 85.00 153 ASP A CA 1
ATOM 1127 C C . ASP A 1 153 ? 11.296 0.521 12.488 1.00 85.00 153 ASP A C 1
ATOM 1129 O O . ASP A 1 153 ? 11.440 1.440 13.291 1.00 85.00 153 ASP A O 1
ATOM 1133 N N . ALA A 1 154 ? 12.311 0.022 11.788 1.00 73.25 154 ALA A N 1
ATOM 1134 C CA . ALA A 1 154 ? 13.658 0.577 11.847 1.00 73.25 154 ALA A CA 1
ATOM 1135 C C . ALA A 1 154 ? 13.875 1.718 10.832 1.00 73.25 154 ALA A C 1
ATOM 1137 O O . ALA A 1 154 ? 14.962 2.300 10.775 1.00 73.25 154 ALA A O 1
ATOM 1138 N N . SER A 1 155 ? 12.880 2.025 9.996 1.00 71.00 155 SER A N 1
ATOM 1139 C CA . SER A 1 155 ? 12.979 3.063 8.973 1.00 71.00 155 SER A CA 1
ATOM 1140 C C . SER A 1 155 ? 12.873 4.472 9.564 1.00 71.00 155 SER A C 1
ATOM 1142 O O . SER A 1 155 ? 12.294 4.710 10.623 1.00 71.00 155 SER A O 1
ATOM 1144 N N . GLY A 1 156 ? 13.473 5.444 8.874 1.00 57.44 156 GLY A N 1
ATOM 1145 C CA . GLY A 1 156 ? 13.385 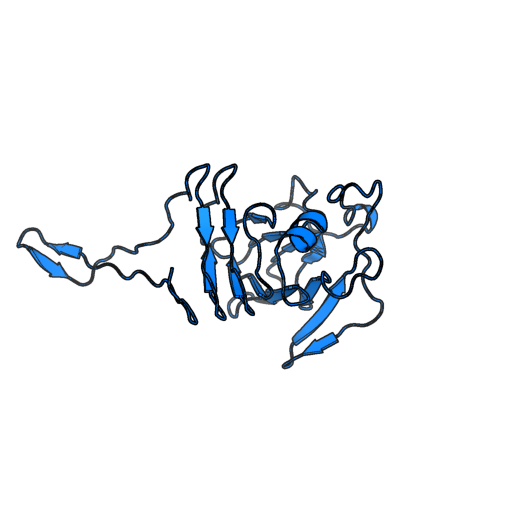6.855 9.259 1.00 57.44 156 GLY A CA 1
ATOM 1146 C C . GLY A 1 156 ? 14.304 7.287 10.408 1.00 57.44 156 GLY A C 1
ATOM 1147 O O . GLY A 1 156 ? 14.118 8.380 10.934 1.00 57.44 156 GLY A O 1
ATOM 1148 N N . GLY A 1 157 ? 15.292 6.471 10.798 1.00 59.56 157 GLY A N 1
ATOM 1149 C CA . GLY A 1 157 ? 16.289 6.836 11.819 1.00 59.56 157 GLY A CA 1
ATOM 1150 C C . GLY A 1 157 ? 15.745 6.880 13.251 1.00 59.56 157 GLY A C 1
ATOM 1151 O O . GLY A 1 157 ? 16.414 7.375 14.156 1.00 59.56 157 GLY A O 1
ATOM 1152 N N . LEU A 1 158 ? 14.535 6.362 13.464 1.00 63.53 158 LEU A N 1
ATOM 1153 C CA . LEU A 1 158 ? 13.874 6.319 14.759 1.00 63.53 158 LEU A CA 1
ATOM 1154 C C . LEU A 1 158 ? 14.139 4.958 15.410 1.00 63.53 158 LEU A C 1
ATOM 1156 O O . LEU A 1 158 ? 13.403 3.997 15.206 1.00 63.53 158 LEU A O 1
ATOM 1160 N N . SER A 1 159 ? 15.221 4.866 16.184 1.00 66.38 159 SER A N 1
ATOM 1161 C CA . SER A 1 159 ? 15.524 3.652 16.950 1.00 66.38 159 SER A CA 1
ATOM 1162 C C . SER A 1 159 ? 14.346 3.293 17.866 1.00 66.38 159 SER A C 1
ATOM 1164 O O . SER A 1 159 ? 13.916 4.117 18.673 1.00 66.38 159 SER A O 1
ATOM 1166 N N . GLY A 1 160 ? 13.814 2.076 17.729 1.00 70.38 160 GLY A N 1
ATOM 1167 C CA . GLY A 1 160 ? 12.692 1.584 18.534 1.00 70.38 160 GLY A CA 1
ATOM 1168 C C . GLY A 1 160 ? 11.307 2.112 18.136 1.00 70.38 160 GLY A C 1
ATOM 1169 O O . GLY A 1 160 ? 10.367 1.946 18.915 1.00 70.38 160 GLY A O 1
ATOM 1170 N N . ALA A 1 161 ? 11.149 2.738 16.962 1.00 80.75 161 ALA A N 1
ATOM 1171 C CA . ALA A 1 161 ? 9.827 3.134 16.481 1.00 80.75 161 ALA A CA 1
ATOM 1172 C C . ALA A 1 161 ? 8.925 1.915 16.251 1.00 80.75 161 ALA A C 1
ATOM 1174 O O . ALA A 1 161 ? 9.373 0.842 15.855 1.00 80.75 161 ALA A O 1
ATOM 1175 N N . SER A 1 162 ? 7.635 2.082 16.527 1.00 88.12 162 SER A N 1
ATOM 1176 C CA . SER A 1 162 ? 6.628 1.046 16.323 1.00 88.12 162 SER A CA 1
ATOM 1177 C C . SER A 1 162 ? 5.303 1.654 15.893 1.00 88.12 162 SER A C 1
ATOM 1179 O O . SER A 1 162 ? 4.965 2.788 16.253 1.00 88.12 162 SER A O 1
ATOM 1181 N N . TRP A 1 163 ? 4.553 0.892 15.102 1.00 91.06 163 TRP A N 1
ATOM 1182 C CA . TRP A 1 163 ? 3.204 1.263 14.710 1.00 91.06 163 TRP A CA 1
ATOM 1183 C C . TRP A 1 163 ? 2.245 1.069 15.881 1.00 91.06 163 TRP A C 1
ATOM 1185 O O . TRP A 1 163 ? 2.133 -0.016 16.451 1.00 91.06 163 TRP A O 1
ATOM 1195 N N . ASN A 1 164 ? 1.505 2.123 16.208 1.00 90.44 164 ASN A N 1
ATOM 1196 C CA . ASN A 1 164 ? 0.519 2.119 17.276 1.00 90.44 164 ASN A CA 1
ATOM 1197 C C . ASN A 1 164 ? -0.872 1.988 16.673 1.00 90.44 164 ASN A C 1
ATOM 1199 O O . ASN A 1 164 ? -1.313 2.849 15.911 1.00 90.44 164 ASN A O 1
ATOM 1203 N N . LYS A 1 165 ? -1.577 0.915 17.030 1.00 92.00 165 LYS A N 1
ATOM 1204 C CA . LYS A 1 165 ? -2.984 0.757 16.670 1.00 92.00 165 LYS A CA 1
ATOM 1205 C C . LYS A 1 165 ? -3.830 1.706 17.519 1.00 92.00 165 LYS A C 1
ATOM 1207 O O . LYS A 1 165 ? -3.793 1.638 18.746 1.00 92.00 165 LYS A O 1
ATOM 1212 N N . SER A 1 166 ? -4.625 2.548 16.870 1.00 89.44 166 SER A N 1
ATOM 1213 C CA . SER A 1 166 ? -5.626 3.381 17.533 1.00 89.44 166 SER A CA 1
ATOM 1214 C C . SER A 1 166 ? -6.663 2.521 18.260 1.00 89.44 166 SER A C 1
ATOM 1216 O O . SER A 1 166 ? -7.059 1.453 17.784 1.00 89.44 166 SER A O 1
ATOM 1218 N N . VAL A 1 167 ? -7.147 3.023 19.399 1.00 84.50 167 VAL A N 1
ATOM 1219 C CA . VAL A 1 167 ? -8.251 2.410 20.156 1.00 84.50 167 VAL A CA 1
ATOM 1220 C C . VAL A 1 167 ? -9.580 2.466 19.398 1.00 84.50 167 VAL A C 1
ATOM 1222 O O . VAL A 1 167 ? -10.442 1.615 19.604 1.00 84.50 167 VAL A O 1
ATOM 1225 N N . SER A 1 168 ? -9.729 3.437 18.495 1.00 87.12 168 SER A N 1
ATOM 1226 C CA . SER A 1 168 ? -10.945 3.658 17.713 1.00 87.12 168 SER A CA 1
ATOM 1227 C C . SER A 1 168 ? -10.745 3.244 16.257 1.00 87.12 168 SER A C 1
ATOM 1229 O O . SER A 1 168 ? -9.705 3.513 15.655 1.00 87.12 168 SER A O 1
ATOM 1231 N N . SER A 1 169 ? -11.769 2.622 15.670 1.00 92.81 169 SER A N 1
ATOM 1232 C CA . SER A 1 169 ? -11.850 2.378 14.225 1.00 92.81 169 SER A CA 1
ATOM 1233 C C . SER A 1 169 ? -12.531 3.538 13.501 1.00 92.81 169 SER A C 1
ATOM 1235 O O . SER A 1 169 ? -13.416 4.181 14.066 1.00 92.81 169 SER A O 1
ATOM 1237 N N . VAL A 1 170 ? -12.192 3.739 12.230 1.00 95.50 170 VAL A N 1
ATOM 1238 C CA . VAL A 1 170 ? -12.861 4.691 11.328 1.00 95.50 170 VAL A CA 1
ATOM 1239 C C . VAL A 1 170 ? -13.744 3.912 10.356 1.00 95.50 170 VAL A C 1
ATOM 1241 O O . VAL A 1 170 ? -13.382 2.813 9.953 1.00 95.50 170 VAL A O 1
ATOM 1244 N N . THR A 1 171 ? -14.910 4.444 9.988 1.00 96.25 171 THR A N 1
ATOM 1245 C CA . THR A 1 171 ? -15.740 3.875 8.914 1.00 96.25 171 THR A CA 1
ATOM 1246 C C . THR A 1 171 ? -15.888 4.895 7.802 1.00 96.25 171 THR A C 1
ATOM 1248 O O . THR A 1 171 ? -16.290 6.027 8.057 1.00 96.25 171 THR A O 1
ATOM 1251 N N . GLU A 1 172 ? -15.585 4.488 6.577 1.00 93.56 172 GLU A N 1
ATOM 1252 C CA . GLU A 1 172 ? -15.683 5.329 5.388 1.00 93.56 172 GLU A CA 1
ATOM 1253 C C . GLU A 1 172 ? -16.265 4.503 4.244 1.00 93.56 172 GLU A C 1
ATOM 1255 O O . GLU A 1 172 ? -15.809 3.389 3.986 1.00 93.56 172 GLU A O 1
ATOM 1260 N N . ASN A 1 173 ? -17.296 5.028 3.576 1.00 90.88 173 ASN A N 1
ATOM 1261 C CA . ASN A 1 173 ? -17.978 4.359 2.461 1.00 90.88 173 ASN A CA 1
ATOM 1262 C C . ASN A 1 173 ? -18.422 2.918 2.787 1.00 90.88 173 ASN A C 1
ATOM 1264 O O . ASN A 1 173 ? -18.349 2.023 1.950 1.00 90.88 173 ASN A O 1
ATOM 1268 N N . GLY A 1 174 ? -18.854 2.681 4.031 1.00 91.12 174 GLY A N 1
ATOM 1269 C CA . GLY A 1 174 ? -19.271 1.358 4.511 1.00 91.12 174 GLY A CA 1
ATOM 1270 C C . GLY A 1 174 ? -18.124 0.393 4.839 1.00 91.12 174 GLY A C 1
ATOM 1271 O O . GLY A 1 174 ? -18.388 -0.726 5.272 1.00 91.12 174 GLY A O 1
ATOM 1272 N N . ILE A 1 175 ? -16.863 0.810 4.688 1.00 92.69 175 ILE A N 1
ATOM 1273 C CA . ILE A 1 175 ? -15.681 0.018 5.038 1.00 92.69 175 ILE A CA 1
ATOM 1274 C C . ILE A 1 175 ? -15.160 0.468 6.402 1.00 92.69 175 ILE A C 1
ATOM 1276 O O . ILE A 1 175 ? -14.873 1.645 6.617 1.00 92.69 175 ILE A O 1
ATOM 1280 N N . LYS A 1 176 ? -15.018 -0.482 7.328 1.00 95.50 176 LYS A N 1
ATOM 1281 C CA . LYS A 1 176 ? -14.416 -0.257 8.645 1.00 95.50 176 LYS A CA 1
ATOM 1282 C C . LYS A 1 176 ? -12.905 -0.472 8.586 1.00 95.50 176 LYS A C 1
ATOM 1284 O O . LYS A 1 176 ? -12.453 -1.535 8.162 1.00 95.50 176 LYS A O 1
ATOM 1289 N N . TYR A 1 177 ? -12.148 0.501 9.079 1.00 96.75 177 TYR A N 1
ATOM 1290 C CA . TYR A 1 177 ? -10.691 0.514 9.132 1.00 96.75 177 TYR A CA 1
ATOM 1291 C C . TYR A 1 177 ? -10.179 0.584 10.571 1.00 96.75 177 TYR A C 1
ATOM 1293 O O . TYR A 1 177 ? -10.671 1.361 11.395 1.00 96.75 177 TYR A O 1
ATOM 1301 N N . TYR A 1 178 ? -9.133 -0.184 10.859 1.00 95.31 178 TYR A N 1
ATOM 1302 C CA . TYR A 1 178 ? -8.263 0.053 12.005 1.00 95.31 178 TYR A CA 1
ATOM 1303 C C . TYR A 1 178 ? -7.137 1.005 11.602 1.00 95.31 178 TYR A C 1
ATOM 1305 O O . TYR A 1 178 ? -6.515 0.816 10.560 1.00 95.31 178 TYR A O 1
ATOM 1313 N N . VAL A 1 179 ? -6.874 2.016 12.428 1.00 95.69 179 VAL A N 1
ATOM 1314 C CA . VAL A 1 179 ? -5.873 3.050 12.138 1.00 95.69 179 VAL A CA 1
ATOM 1315 C C . VAL A 1 179 ? -4.579 2.744 12.878 1.00 95.69 179 VAL A C 1
ATOM 1317 O O . VAL A 1 179 ? -4.608 2.478 14.079 1.00 95.69 179 VAL A O 1
ATOM 1320 N N . TYR A 1 180 ? -3.460 2.814 12.169 1.00 94.62 180 TYR A N 1
ATOM 1321 C CA . TYR A 1 180 ? -2.114 2.638 12.698 1.00 94.62 180 TYR A CA 1
ATOM 1322 C C . TYR A 1 180 ? -1.306 3.910 12.454 1.00 94.62 180 TYR A C 1
ATOM 1324 O O . TYR A 1 180 ? -1.287 4.427 11.337 1.00 94.62 180 TYR A O 1
ATOM 1332 N N . THR A 1 181 ? -0.645 4.421 13.491 1.00 93.19 181 THR A N 1
ATOM 1333 C CA . THR A 1 181 ? 0.163 5.646 13.406 1.00 93.19 181 THR A CA 1
ATOM 1334 C C . THR A 1 181 ? 1.549 5.448 14.007 1.00 93.19 181 THR A C 1
ATOM 1336 O O . THR A 1 181 ? 1.759 4.620 14.897 1.00 93.19 181 THR A O 1
ATOM 1339 N N . MET A 1 182 ? 2.501 6.255 13.544 1.00 90.25 182 MET A N 1
ATOM 1340 C CA . MET A 1 182 ? 3.790 6.454 14.201 1.00 90.25 182 MET A CA 1
ATOM 1341 C C . MET A 1 182 ? 3.862 7.866 14.746 1.00 90.25 182 MET A C 1
ATOM 1343 O O . MET A 1 182 ? 3.595 8.812 14.014 1.00 90.25 182 MET A O 1
ATOM 1347 N N . ASN A 1 183 ? 4.227 8.024 16.021 1.00 85.75 183 ASN A N 1
ATOM 1348 C CA . ASN A 1 183 ? 4.375 9.336 16.664 1.00 85.75 183 ASN A CA 1
ATOM 1349 C C . ASN A 1 183 ? 3.158 10.267 16.480 1.00 85.75 183 ASN A C 1
ATOM 1351 O O . ASN A 1 183 ? 3.316 11.481 16.395 1.00 85.75 183 ASN A O 1
ATOM 1355 N N . ASN A 1 184 ? 1.947 9.701 16.406 1.00 87.56 184 ASN A N 1
ATOM 1356 C CA . ASN A 1 184 ? 0.704 10.426 16.113 1.00 87.56 184 ASN A CA 1
ATOM 1357 C C . ASN A 1 184 ? 0.711 11.205 14.778 1.00 87.56 184 ASN A C 1
ATOM 1359 O O . ASN A 1 184 ? -0.063 12.148 14.611 1.00 87.56 184 ASN A O 1
ATOM 1363 N N . ASP A 1 185 ? 1.557 10.818 13.818 1.00 91.88 185 ASP A N 1
ATOM 1364 C CA . ASP A 1 185 ? 1.547 11.368 12.464 1.00 91.88 185 ASP A CA 1
ATOM 1365 C C . ASP A 1 185 ? 0.322 10.848 11.702 1.00 91.88 185 ASP A C 1
ATOM 1367 O O . ASP A 1 185 ? 0.300 9.736 11.173 1.00 91.88 185 ASP A O 1
ATOM 1371 N N . ASN A 1 186 ? -0.725 11.671 11.679 1.00 92.50 186 ASN A N 1
ATOM 1372 C CA . ASN A 1 186 ? -1.980 11.345 11.010 1.00 92.50 186 ASN A CA 1
ATOM 1373 C C . ASN A 1 186 ? -1.889 11.451 9.484 1.00 92.50 186 ASN A C 1
ATOM 1375 O O . ASN A 1 186 ? -2.702 10.828 8.801 1.00 92.50 186 ASN A O 1
ATOM 1379 N N . LYS A 1 187 ? -0.929 12.219 8.944 1.00 94.25 187 LYS A N 1
ATOM 1380 C CA . LYS A 1 187 ? -0.753 12.343 7.491 1.00 94.25 187 LYS A CA 1
ATOM 1381 C C . LYS A 1 187 ? -0.242 11.026 6.914 1.00 94.25 187 LYS A C 1
ATOM 1383 O O . LYS A 1 187 ? -0.756 10.582 5.900 1.00 94.25 187 LYS A O 1
ATOM 1388 N N . HIS A 1 188 ? 0.705 10.381 7.590 1.00 95.06 188 HIS A N 1
ATOM 1389 C CA . HIS A 1 188 ? 1.284 9.101 7.161 1.00 95.06 188 HIS A CA 1
ATOM 1390 C C . HIS A 1 188 ? 0.700 7.904 7.928 1.00 95.06 188 HIS A C 1
ATOM 1392 O O . HIS A 1 188 ? 1.361 6.878 8.105 1.00 95.06 188 HIS A O 1
ATOM 1398 N N . ALA A 1 189 ? -0.536 8.036 8.416 1.00 95.81 189 ALA A N 1
ATOM 1399 C CA . ALA A 1 189 ? -1.249 6.934 9.043 1.00 95.81 189 ALA A CA 1
ATOM 1400 C C . ALA A 1 189 ? -1.601 5.849 8.015 1.00 95.81 189 ALA A C 1
ATOM 1402 O O . ALA A 1 189 ? -1.822 6.136 6.838 1.00 95.81 189 ALA A O 1
ATOM 1403 N N . VAL A 1 190 ? -1.727 4.610 8.490 1.00 97.31 190 VAL A N 1
ATOM 1404 C CA . VAL A 1 190 ? -2.158 3.466 7.681 1.00 97.31 190 VAL A CA 1
ATOM 1405 C C . VAL A 1 190 ? -3.502 2.972 8.195 1.00 97.31 190 VAL A C 1
ATOM 1407 O O . VAL A 1 190 ? -3.651 2.604 9.361 1.00 97.31 190 VAL A O 1
ATOM 1410 N N . TRP A 1 191 ? -4.510 2.999 7.333 1.00 97.81 191 TRP A N 1
ATOM 1411 C CA . TRP A 1 191 ? -5.877 2.591 7.627 1.00 97.81 191 TRP A CA 1
ATOM 1412 C C . TRP A 1 191 ? -6.113 1.234 6.985 1.00 97.81 191 TRP A C 1
ATOM 1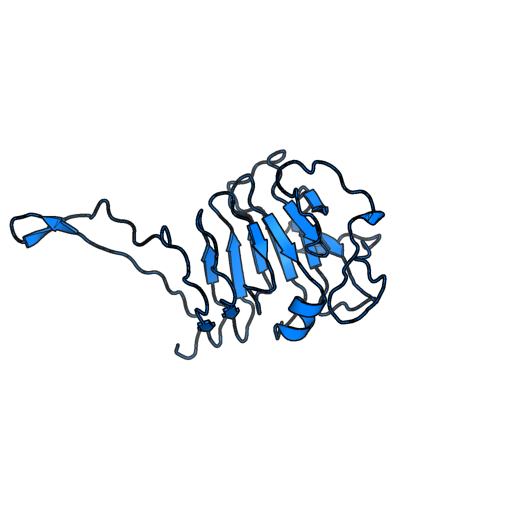414 O O . TRP A 1 191 ? -6.137 1.114 5.765 1.00 97.81 191 TRP A O 1
ATOM 1424 N N . ILE A 1 192 ? -6.288 0.199 7.798 1.00 96.19 192 ILE A N 1
ATOM 1425 C CA . ILE A 1 192 ? -6.346 -1.186 7.328 1.00 96.19 192 ILE A CA 1
ATOM 1426 C C . ILE A 1 192 ? -7.756 -1.720 7.534 1.00 96.19 192 ILE A C 1
ATOM 1428 O O . ILE A 1 192 ? -8.258 -1.727 8.662 1.00 96.19 192 ILE A O 1
ATOM 1432 N N . GLN A 1 193 ? -8.398 -2.161 6.453 1.00 95.06 193 GLN A N 1
ATOM 1433 C CA . GLN A 1 193 ? -9.748 -2.713 6.504 1.00 95.06 193 GLN A CA 1
ATOM 1434 C C . GLN A 1 193 ? -9.840 -3.897 7.481 1.00 95.06 193 GLN A C 1
ATOM 1436 O O . GLN A 1 193 ? -8.969 -4.769 7.532 1.00 95.06 193 GLN A O 1
ATOM 1441 N N . GLU A 1 194 ? -10.950 -3.968 8.219 1.00 91.31 194 GLU A N 1
ATOM 1442 C CA . GLU A 1 194 ? -11.272 -5.099 9.088 1.00 91.31 194 GLU A CA 1
ATOM 1443 C C . GLU A 1 194 ? -11.230 -6.443 8.326 1.00 91.31 194 GLU A C 1
ATOM 1445 O O . GLU A 1 194 ? -11.797 -6.620 7.241 1.00 91.31 194 GLU A O 1
ATOM 1450 N N . GLY A 1 195 ? -10.540 -7.419 8.922 1.00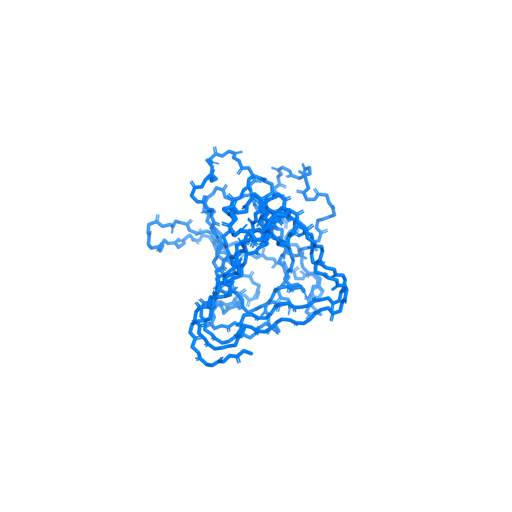 88.25 195 GLY A N 1
ATOM 1451 C CA . GLY A 1 195 ? -10.353 -8.757 8.358 1.00 88.25 195 GLY A CA 1
ATOM 1452 C C . GLY A 1 195 ? -9.088 -8.938 7.510 1.00 88.25 195 GLY A C 1
ATOM 1453 O O . GLY A 1 195 ? -8.846 -10.057 7.067 1.00 88.25 195 GLY A O 1
ATOM 1454 N N . ILE A 1 196 ? -8.279 -7.893 7.304 1.00 90.50 196 ILE A N 1
ATOM 1455 C CA . ILE A 1 196 ? -6.894 -8.025 6.819 1.00 90.50 196 ILE A CA 1
ATOM 1456 C C . ILE A 1 196 ? -5.990 -8.386 8.006 1.00 90.50 196 ILE A C 1
ATOM 1458 O O . ILE A 1 196 ? -6.109 -7.797 9.084 1.00 90.50 196 ILE A O 1
ATOM 1462 N N . LEU A 1 197 ? -5.093 -9.359 7.824 1.00 89.25 197 LEU A N 1
ATOM 1463 C CA . LEU A 1 197 ? -4.130 -9.731 8.859 1.00 89.25 197 LEU A CA 1
ATOM 1464 C C . LEU A 1 197 ? -2.991 -8.706 8.884 1.00 89.25 197 LEU A C 1
ATOM 1466 O O . LEU A 1 197 ? -2.326 -8.491 7.878 1.00 89.25 197 LEU A O 1
ATOM 1470 N N . VAL A 1 198 ? -2.748 -8.095 10.036 1.00 89.31 198 VAL A N 1
ATOM 1471 C CA . VAL A 1 198 ? -1.594 -7.210 10.239 1.00 89.31 198 VAL A CA 1
ATOM 1472 C C . VAL A 1 198 ? -0.499 -8.026 10.905 1.00 89.31 198 VAL A C 1
ATOM 1474 O O . VAL A 1 198 ? -0.796 -8.699 11.884 1.00 89.31 198 VAL A O 1
ATOM 1477 N N . ILE A 1 199 ? 0.720 -8.014 10.383 1.00 85.38 199 ILE A N 1
ATOM 1478 C CA . ILE A 1 199 ? 1.867 -8.747 10.936 1.00 85.38 199 ILE A CA 1
ATOM 1479 C C . ILE A 1 199 ? 3.031 -7.810 11.213 1.00 85.38 199 ILE A C 1
ATOM 1481 O O . ILE A 1 199 ? 3.057 -6.717 10.603 1.00 85.38 199 ILE A O 1
#